Protein AF-A0A1Y1R0Q0-F1 (afdb_monomer)

Mean predicted aligned error: 10.2 Å

Sequence (191 aa):
MGSYIPNPNALVLSVQGGYDAPAAANVVLDVPSPDAAQTFVSGTVLLNGEPVDKEIVVVSFRQQQRQGQLPERTIITSGQSGTDGRFEIDLNGFAEPVLVLAMDDYGDTWQANTHYIVGDVVHPRTGRFAGFVYECLAEGISGSSEPEWWVDNGSTNTGLVGTAVFKARPFYQAIVHGPLLPPISNSTGDG

Solvent-accessible surface area (backbone atoms only — not comparable to full-atom values): 11240 Å² total; per-residue (Å²): 134,77,70,53,74,66,68,81,78,32,59,46,77,49,74,59,54,57,86,83,79,86,80,82,86,82,92,78,93,80,84,88,73,98,68,75,52,34,12,44,48,35,37,40,31,24,48,76,82,39,54,32,61,32,43,31,42,33,29,45,50,53,73,63,92,50,93,95,53,82,57,67,70,45,79,75,47,73,50,58,25,38,75,78,5,40,35,76,42,78,49,83,40,51,64,58,38,25,34,44,32,44,34,61,84,62,50,45,69,56,61,59,65,34,79,46,47,65,71,44,40,26,22,80,71,72,82,77,84,47,38,56,26,32,34,24,75,36,55,29,40,27,32,87,58,86,70,87,83,72,66,63,73,90,82,54,40,66,50,72,40,57,65,14,34,29,31,41,37,81,52,57,81,67,48,75,46,67,79,31,37,31,48,78,47,73,88,79,84,86,130

Structure (mmCIF, N/CA/C/O backbone):
data_AF-A0A1Y1R0Q0-F1
#
_entry.id   AF-A0A1Y1R0Q0-F1
#
loop_
_atom_site.group_PDB
_atom_site.id
_atom_site.type_symbol
_atom_site.label_atom_id
_atom_site.label_alt_id
_atom_site.label_comp_id
_atom_site.label_asym_id
_atom_site.label_entity_id
_atom_site.label_seq_id
_atom_site.pdbx_PDB_ins_code
_atom_site.Cartn_x
_atom_site.Cartn_y
_atom_site.Cartn_z
_atom_site.occupancy
_atom_site.B_iso_or_equiv
_atom_site.auth_seq_id
_atom_site.auth_comp_id
_atom_site.auth_asym_id
_atom_site.auth_atom_id
_atom_site.pdbx_PDB_model_num
ATOM 1 N N . MET A 1 1 ? 3.974 19.821 -14.945 1.00 48.38 1 MET A N 1
ATOM 2 C CA . MET A 1 1 ? 2.845 18.869 -14.993 1.00 48.38 1 MET A CA 1
ATOM 3 C C . MET A 1 1 ? 1.994 19.078 -13.745 1.00 48.38 1 MET A C 1
ATOM 5 O O . MET A 1 1 ? 2.563 19.420 -12.714 1.00 48.38 1 MET A O 1
ATOM 9 N N . GLY A 1 2 ? 0.664 19.004 -13.853 1.00 54.38 2 GLY A N 1
ATOM 10 C CA . GLY A 1 2 ? -0.240 19.143 -12.702 1.00 54.38 2 GLY A CA 1
ATOM 11 C C . GLY A 1 2 ? -0.171 17.922 -11.782 1.00 54.38 2 GLY A C 1
ATOM 12 O O . GLY A 1 2 ? 0.211 16.846 -12.231 1.00 54.38 2 GLY A O 1
ATOM 13 N N . SER A 1 3 ? -0.513 18.094 -10.505 1.00 59.91 3 SER A N 1
ATOM 14 C CA . SER A 1 3 ? -0.640 16.975 -9.565 1.00 59.91 3 SER A CA 1
ATOM 15 C C . SER A 1 3 ? -1.841 16.126 -9.974 1.00 59.91 3 SER A C 1
ATOM 17 O O . SER A 1 3 ? -2.946 16.665 -10.070 1.00 59.91 3 SER A O 1
ATOM 19 N N . TYR A 1 4 ? -1.653 14.827 -10.208 1.00 73.12 4 TYR A N 1
ATOM 20 C CA . TYR A 1 4 ? -2.786 13.916 -10.300 1.00 73.12 4 TYR A CA 1
ATOM 21 C C . TYR A 1 4 ? -3.372 13.759 -8.897 1.00 73.12 4 TYR A C 1
ATOM 23 O O . TYR A 1 4 ? -2.649 13.505 -7.934 1.00 73.12 4 TYR A O 1
ATOM 31 N N . ILE A 1 5 ? -4.676 13.993 -8.777 1.00 69.12 5 ILE A N 1
ATOM 32 C CA . ILE A 1 5 ? -5.427 13.793 -7.541 1.00 69.12 5 ILE A CA 1
ATOM 33 C C . ILE A 1 5 ? -6.422 12.675 -7.856 1.00 69.12 5 ILE A C 1
ATOM 35 O O . ILE A 1 5 ? -7.375 12.924 -8.601 1.00 69.12 5 ILE A O 1
ATOM 39 N N . PRO A 1 6 ? -6.197 11.447 -7.356 1.00 69.31 6 PRO A N 1
ATOM 40 C CA . PRO A 1 6 ? -7.173 10.376 -7.489 1.00 69.31 6 PRO A CA 1
ATOM 41 C C . PRO A 1 6 ? -8.523 10.815 -6.910 1.00 69.31 6 PRO A C 1
ATOM 43 O O . PRO A 1 6 ? -8.568 11.631 -5.988 1.00 69.31 6 PRO A O 1
ATOM 46 N N . ASN A 1 7 ? -9.628 10.270 -7.429 1.00 71.06 7 ASN A N 1
ATOM 47 C CA . ASN A 1 7 ? -10.957 10.553 -6.886 1.00 71.06 7 ASN A CA 1
ATOM 48 C C . ASN A 1 7 ? -10.973 10.250 -5.369 1.00 71.06 7 ASN A C 1
ATOM 50 O O . ASN A 1 7 ? -10.765 9.094 -4.997 1.00 71.06 7 ASN A O 1
ATOM 54 N N . PRO A 1 8 ? -11.237 11.240 -4.496 1.00 62.00 8 PRO A N 1
ATOM 55 C CA . PRO A 1 8 ? -11.178 11.045 -3.047 1.00 62.00 8 PRO A CA 1
ATOM 56 C C . PRO A 1 8 ? -12.254 10.082 -2.528 1.00 62.00 8 PRO A C 1
ATOM 58 O O . PRO A 1 8 ? -12.093 9.518 -1.455 1.00 62.00 8 PRO A O 1
ATOM 61 N N . ASN A 1 9 ? -13.322 9.850 -3.298 1.00 68.94 9 ASN A N 1
ATOM 62 C CA . ASN A 1 9 ? -14.385 8.901 -2.954 1.00 68.94 9 ASN A CA 1
ATOM 63 C C . ASN A 1 9 ? -14.139 7.489 -3.516 1.00 68.94 9 ASN A C 1
ATOM 65 O O . ASN A 1 9 ? -15.017 6.637 -3.421 1.00 68.94 9 ASN A O 1
ATOM 69 N N . ALA A 1 10 ? -13.000 7.255 -4.178 1.00 65.62 10 ALA A N 1
ATOM 70 C CA . ALA A 1 10 ? -12.691 5.956 -4.767 1.00 65.62 10 ALA A CA 1
ATOM 71 C C . ALA A 1 10 ? -12.391 4.908 -3.696 1.00 65.62 10 ALA A C 1
ATOM 73 O O . ALA A 1 10 ? -12.832 3.772 -3.823 1.00 65.62 10 ALA A O 1
ATOM 74 N N . LEU A 1 11 ? -11.640 5.276 -2.659 1.00 63.78 11 LEU A N 1
ATOM 75 C CA . LEU A 1 11 ? -11.332 4.377 -1.558 1.00 63.78 11 LEU A CA 1
ATOM 76 C C . LEU A 1 11 ? -12.485 4.437 -0.542 1.00 63.78 11 LEU A C 1
ATOM 78 O O . LEU A 1 11 ? -12.994 5.511 -0.227 1.00 63.78 11 LEU A O 1
ATOM 82 N N . VAL A 1 12 ? -12.922 3.286 -0.045 1.00 66.44 12 VAL A N 1
ATOM 83 C CA . VAL A 1 12 ? -13.939 3.171 1.004 1.00 66.44 12 VAL A CA 1
ATOM 84 C C . VAL A 1 12 ? -13.443 2.163 2.028 1.00 66.44 12 VAL A C 1
ATOM 86 O O . VAL A 1 12 ? -13.091 1.037 1.682 1.00 66.44 12 VAL A O 1
ATOM 89 N N . LEU A 1 13 ? -13.439 2.574 3.293 1.00 73.62 13 LEU A N 1
ATOM 90 C CA . LEU A 1 13 ? -13.129 1.729 4.438 1.00 73.62 13 LEU A CA 1
ATOM 91 C C . LEU A 1 13 ? -14.412 1.528 5.247 1.00 73.62 13 LEU A C 1
ATOM 93 O O . LEU A 1 13 ? -14.979 2.493 5.760 1.00 73.62 13 LEU A O 1
ATOM 97 N N . SER A 1 14 ? -14.861 0.282 5.364 1.00 68.12 14 SER A N 1
ATOM 98 C CA . SER A 1 14 ? -15.962 -0.098 6.252 1.00 68.12 14 SER A CA 1
ATOM 99 C C . SER A 1 14 ? -15.404 -0.952 7.379 1.00 68.12 14 SER A C 1
ATOM 101 O O . SER A 1 14 ? -14.723 -1.938 7.110 1.00 68.12 14 SER A O 1
ATOM 103 N N . VAL A 1 15 ? -15.664 -0.565 8.628 1.00 60.97 15 VAL A N 1
ATOM 104 C CA . VAL A 1 15 ? -15.127 -1.246 9.813 1.00 60.97 15 VAL A CA 1
ATOM 105 C C . VAL A 1 15 ? -16.268 -1.606 10.750 1.00 60.97 15 VAL A C 1
ATOM 107 O O . VAL A 1 15 ? -17.163 -0.792 10.984 1.00 60.97 15 VAL A O 1
ATOM 110 N N . GLN A 1 16 ? -16.224 -2.812 11.307 1.00 68.19 16 GLN A N 1
ATOM 111 C CA . GLN A 1 16 ? -17.150 -3.253 12.341 1.00 68.19 16 GLN A CA 1
ATOM 112 C C . GLN A 1 16 ? -16.491 -3.127 13.724 1.00 68.19 16 GLN A C 1
ATOM 114 O O . GLN A 1 16 ? -15.389 -3.616 13.955 1.00 68.19 16 GLN A O 1
ATOM 119 N N . GLY A 1 17 ? -17.177 -2.435 14.640 1.00 50.00 17 GLY A N 1
ATOM 120 C CA . GLY A 1 17 ? -16.811 -2.262 16.050 1.00 50.00 17 GLY A CA 1
ATOM 121 C C . GLY A 1 17 ? -18.012 -1.697 16.815 1.00 50.00 17 GLY A C 1
ATOM 122 O O . GLY A 1 17 ? -18.580 -0.686 16.401 1.00 50.00 17 GLY A O 1
ATOM 123 N N . GLY A 1 18 ? -18.473 -2.393 17.856 1.00 41.66 18 GLY A N 1
ATOM 124 C CA . GLY A 1 18 ? -19.722 -2.089 18.565 1.00 41.66 18 GLY A CA 1
ATOM 125 C C . GLY A 1 18 ? -19.523 -1.313 19.871 1.00 41.66 18 GLY A C 1
ATOM 126 O O . GLY A 1 18 ? -18.510 -1.459 20.546 1.00 41.66 18 GLY A O 1
ATOM 127 N N . TYR A 1 19 ? -20.527 -0.514 20.246 1.00 33.38 19 TYR A N 1
ATOM 128 C CA . TYR A 1 19 ? -20.684 0.087 21.574 1.00 33.38 19 TYR A CA 1
ATOM 129 C C . TYR A 1 19 ? -21.925 -0.528 22.234 1.00 33.38 19 TYR A C 1
ATOM 131 O O . TYR A 1 19 ? -23.036 -0.064 21.984 1.00 33.38 19 TYR A O 1
ATOM 139 N N . ASP A 1 20 ? -21.748 -1.555 23.065 1.00 33.12 20 ASP A N 1
ATOM 140 C CA . ASP A 1 20 ? -22.804 -2.021 23.970 1.00 33.12 20 ASP A CA 1
ATOM 141 C C . ASP A 1 20 ? -22.614 -1.339 25.333 1.00 33.12 20 ASP A C 1
ATOM 143 O O . ASP A 1 20 ? -21.733 -1.688 26.120 1.00 33.12 20 ASP A O 1
ATOM 147 N N . ALA A 1 21 ? -23.425 -0.316 25.614 1.00 26.02 21 ALA A N 1
ATOM 148 C CA . ALA A 1 21 ? -23.569 0.223 26.967 1.00 26.02 21 ALA A CA 1
ATOM 149 C C . ALA A 1 21 ? -24.311 -0.792 27.866 1.00 26.02 21 ALA A C 1
ATOM 151 O O . ALA A 1 21 ? -25.159 -1.541 27.380 1.00 26.02 21 ALA A O 1
ATOM 152 N N . PRO A 1 22 ? -24.016 -0.843 29.177 1.00 38.75 22 PRO A N 1
ATOM 153 C CA . PRO A 1 22 ? -24.142 -2.064 29.958 1.00 38.75 22 PRO A CA 1
ATOM 154 C C . PRO A 1 22 ? -25.573 -2.317 30.439 1.00 38.75 22 PRO A C 1
ATOM 156 O O . PRO A 1 22 ? -26.218 -1.431 31.001 1.00 38.75 22 PRO A O 1
ATOM 159 N N . ALA A 1 23 ? -26.017 -3.570 30.347 1.00 26.09 23 ALA A N 1
ATOM 160 C CA . ALA A 1 23 ? -27.009 -4.117 31.264 1.00 26.09 23 ALA A CA 1
ATOM 161 C C . ALA A 1 23 ? -26.305 -5.081 32.228 1.00 26.09 23 ALA A C 1
ATOM 163 O O . ALA A 1 23 ? -25.553 -5.966 31.828 1.00 26.09 23 ALA A O 1
ATOM 164 N N . ALA A 1 24 ? -26.508 -4.824 33.516 1.00 29.05 24 ALA A N 1
ATOM 165 C CA . ALA A 1 24 ? -25.832 -5.458 34.630 1.00 29.05 24 ALA A CA 1
ATOM 166 C C . ALA A 1 24 ? -26.158 -6.954 34.807 1.00 29.05 24 ALA A C 1
ATOM 168 O O . ALA A 1 24 ? -27.276 -7.392 34.556 1.00 29.05 24 ALA A O 1
ATOM 169 N N . ALA A 1 25 ? -25.177 -7.639 35.404 1.00 31.52 25 ALA A N 1
ATOM 170 C CA . ALA A 1 25 ? -25.257 -8.854 36.216 1.00 31.52 25 ALA A CA 1
ATOM 171 C C . ALA A 1 25 ? -25.723 -10.158 35.540 1.00 31.52 25 ALA A C 1
ATOM 173 O O . ALA A 1 25 ? -26.909 -10.402 35.361 1.00 31.52 25 ALA A O 1
ATOM 174 N N . ASN A 1 26 ? -24.769 -11.078 35.360 1.00 28.80 26 ASN A N 1
ATOM 175 C CA . ASN A 1 26 ? -24.729 -12.319 36.139 1.00 28.80 26 ASN A CA 1
ATOM 176 C C . ASN A 1 26 ? -23.268 -12.764 36.304 1.00 28.80 26 ASN A C 1
ATOM 178 O O . ASN A 1 26 ? -22.526 -12.880 35.335 1.00 28.80 26 ASN A O 1
ATOM 182 N N . VAL A 1 27 ? -22.853 -12.953 37.558 1.00 27.16 27 VAL A N 1
ATOM 183 C CA . VAL A 1 27 ? -21.532 -13.464 37.940 1.00 27.16 27 VAL A CA 1
ATOM 184 C C . VAL A 1 27 ? -21.496 -14.964 37.660 1.00 27.16 27 VAL A C 1
ATOM 186 O O . VAL A 1 27 ? -22.287 -15.710 38.232 1.00 27.16 27 VAL A O 1
ATOM 189 N N . VAL A 1 28 ? -20.549 -15.401 36.832 1.00 29.31 28 VAL A N 1
ATOM 190 C CA . VAL A 1 28 ? -20.080 -16.790 36.775 1.00 29.31 28 VAL A CA 1
ATOM 191 C C . VAL A 1 28 ? -18.595 -16.757 37.130 1.00 29.31 28 VAL A C 1
ATOM 193 O O . VAL A 1 28 ? -17.822 -16.035 36.507 1.00 29.31 28 VAL A O 1
ATOM 196 N N . LEU A 1 29 ? -18.227 -17.460 38.202 1.00 28.45 29 LEU A N 1
ATOM 197 C CA . LEU A 1 29 ? -16.844 -17.637 38.638 1.00 28.45 29 LEU A CA 1
ATOM 198 C C . LEU A 1 29 ? -16.259 -18.840 37.893 1.00 28.45 29 LEU A C 1
ATOM 200 O O . LEU A 1 29 ? -16.727 -19.954 38.117 1.00 28.45 29 LEU A O 1
ATOM 204 N N . ASP A 1 30 ? -15.234 -18.619 37.072 1.00 30.78 30 ASP A N 1
ATOM 205 C CA . ASP A 1 30 ? -14.340 -19.675 36.589 1.00 30.78 30 ASP A CA 1
ATOM 206 C C . ASP A 1 30 ? -12.881 -19.180 36.639 1.00 30.78 30 ASP A C 1
ATOM 208 O O . ASP A 1 30 ? -12.609 -17.996 36.429 1.00 30.78 30 ASP A O 1
ATOM 212 N N . VAL A 1 31 ? -11.958 -20.052 37.046 1.00 36.53 31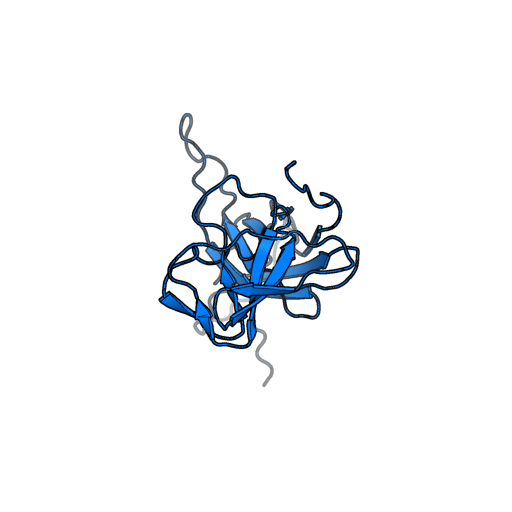 VAL A N 1
ATOM 213 C CA . VAL A 1 31 ? -10.584 -19.727 37.498 1.00 36.53 31 VAL A CA 1
ATOM 214 C C . VAL A 1 31 ? -9.570 -20.113 36.398 1.00 36.53 31 VAL A C 1
ATOM 216 O O . VAL A 1 31 ? -9.788 -21.095 35.698 1.00 36.53 31 VAL A O 1
ATOM 219 N N . PRO A 1 32 ? -8.475 -19.349 36.194 1.00 39.47 32 PRO A N 1
ATOM 220 C CA . PRO A 1 32 ? -8.027 -18.930 34.866 1.00 39.47 32 PRO A CA 1
ATOM 221 C C . PRO A 1 32 ? -7.005 -19.856 34.190 1.00 39.47 32 PRO A C 1
ATOM 223 O O . PRO A 1 32 ? -6.149 -20.461 34.835 1.00 39.47 32 PRO A O 1
ATOM 226 N N . SER A 1 33 ? -7.025 -19.828 32.858 1.00 35.94 33 SER A N 1
ATOM 227 C CA . SER A 1 33 ? -5.910 -20.167 31.961 1.00 35.94 33 SER A CA 1
ATOM 228 C C . SER A 1 33 ? -5.501 -18.881 31.209 1.00 35.94 33 SER A C 1
ATOM 230 O O . SER A 1 33 ? -6.321 -17.963 31.139 1.00 35.94 33 SER A O 1
ATOM 232 N N . PRO A 1 34 ? -4.249 -18.719 30.739 1.00 39.28 34 PRO A N 1
ATOM 233 C CA . PRO A 1 34 ? -3.663 -17.420 30.420 1.00 39.28 34 PRO A CA 1
ATOM 234 C C . PRO A 1 34 ? -4.099 -16.913 29.039 1.00 39.28 34 PRO A C 1
ATOM 236 O O . PRO A 1 34 ? -3.255 -16.697 28.182 1.00 39.28 34 PRO A O 1
ATOM 239 N N . ASP A 1 35 ? -5.392 -16.707 28.812 1.00 48.03 35 ASP A N 1
ATOM 240 C CA . ASP A 1 35 ? -5.860 -16.002 27.621 1.00 48.03 35 ASP A CA 1
ATOM 241 C C . ASP A 1 35 ? -6.222 -14.578 28.027 1.00 48.03 35 ASP A C 1
ATOM 243 O O . ASP A 1 35 ? -7.236 -14.314 28.677 1.00 48.03 35 ASP A O 1
ATOM 247 N N . ALA A 1 36 ? -5.337 -13.639 27.686 1.00 51.47 36 ALA A N 1
ATOM 248 C CA . ALA A 1 36 ? -5.700 -12.234 27.680 1.00 51.47 36 ALA A CA 1
ATOM 249 C C . ALA A 1 36 ? -6.937 -12.095 26.789 1.00 51.47 36 ALA A C 1
ATOM 251 O O . ALA A 1 36 ? -6.929 -12.575 25.657 1.00 51.47 36 ALA A O 1
ATOM 252 N N . ALA A 1 37 ? -8.002 -11.487 27.308 1.00 61.34 37 ALA A N 1
ATOM 253 C CA . ALA A 1 37 ? -9.192 -11.230 26.518 1.00 61.34 37 ALA A CA 1
ATOM 254 C C . ALA A 1 37 ? -8.765 -10.488 25.238 1.00 61.34 37 ALA A C 1
ATOM 256 O O . ALA A 1 37 ? -8.175 -9.410 25.330 1.00 61.34 37 ALA A O 1
ATOM 257 N N . GLN A 1 38 ? -8.966 -11.103 24.071 1.00 67.62 38 GLN A N 1
ATOM 258 C CA . GLN A 1 38 ? -8.519 -10.533 22.801 1.00 67.62 38 GLN A CA 1
ATOM 259 C C . GLN A 1 38 ? -9.533 -9.495 22.333 1.00 67.62 38 GLN A C 1
ATOM 261 O O . GLN A 1 38 ? -10.721 -9.551 22.663 1.00 67.62 38 GLN A O 1
ATOM 266 N N . THR A 1 39 ? -9.053 -8.516 21.584 1.00 80.44 39 THR A N 1
ATOM 267 C CA . THR A 1 39 ? -9.885 -7.474 20.990 1.00 80.44 39 THR A CA 1
ATOM 268 C C . THR A 1 39 ? -9.491 -7.336 19.538 1.00 80.44 39 THR A C 1
ATOM 270 O O . THR A 1 39 ? -8.313 -7.402 19.205 1.00 80.44 39 THR A O 1
ATOM 273 N N . PHE A 1 40 ? -10.475 -7.129 18.671 1.00 84.19 40 PHE A N 1
ATOM 274 C CA . PHE A 1 40 ? -10.253 -7.114 17.232 1.00 84.19 40 PHE A CA 1
ATOM 275 C C . PHE A 1 40 ? -10.855 -5.875 16.588 1.00 84.19 40 PHE A C 1
ATOM 277 O O . PHE A 1 40 ? -11.859 -5.326 17.050 1.00 84.19 40 PHE A O 1
ATOM 284 N N . VAL A 1 41 ? -10.263 -5.483 15.465 1.00 85.19 41 VAL A N 1
ATOM 285 C CA . VAL A 1 41 ? -10.939 -4.680 14.445 1.00 85.19 41 VAL A CA 1
ATOM 286 C C . VAL A 1 41 ? -10.941 -5.448 13.139 1.00 85.19 41 VAL A C 1
ATOM 288 O O . VAL A 1 41 ? -9.917 -5.991 12.723 1.00 85.19 41 VAL A O 1
ATOM 291 N N . SER A 1 42 ? -12.092 -5.474 12.482 1.00 87.88 42 SER A N 1
ATOM 292 C CA . SER A 1 42 ? -12.250 -6.116 11.187 1.00 87.88 42 SER A CA 1
ATOM 293 C C . SER A 1 42 ? -13.064 -5.244 10.247 1.00 87.88 42 SER A C 1
ATOM 295 O O . SER A 1 42 ? -13.840 -4.372 10.659 1.00 87.88 42 SER A O 1
ATOM 297 N N . GLY A 1 43 ? -12.852 -5.443 8.955 1.00 87.75 43 GLY A N 1
ATOM 298 C CA . GLY A 1 43 ? -13.479 -4.608 7.952 1.00 87.75 43 GLY 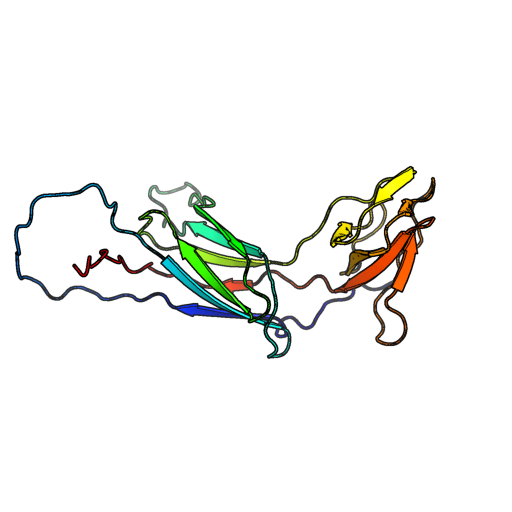A CA 1
ATOM 299 C C . GLY A 1 43 ? -13.124 -4.995 6.533 1.00 87.75 43 GLY A C 1
ATOM 300 O O . GLY A 1 43 ? -12.491 -6.019 6.274 1.00 87.75 43 GLY A O 1
ATOM 301 N N . THR A 1 44 ? -13.558 -4.143 5.612 1.00 88.25 44 THR A N 1
ATOM 302 C CA . THR A 1 44 ? -13.283 -4.265 4.183 1.00 88.25 44 THR A CA 1
ATOM 303 C C . THR A 1 44 ? -12.767 -2.955 3.614 1.00 88.25 44 THR A C 1
ATOM 305 O O . THR A 1 44 ? -13.301 -1.886 3.933 1.00 88.25 44 THR A O 1
ATOM 308 N N . VAL A 1 45 ? -11.795 -3.056 2.715 1.00 88.50 45 VAL A N 1
ATOM 309 C CA . VAL A 1 45 ? -11.258 -1.955 1.924 1.00 88.50 45 VAL A CA 1
ATOM 310 C C . VAL A 1 45 ? -11.641 -2.153 0.466 1.00 88.50 45 VAL A C 1
ATOM 312 O O . VAL A 1 45 ? -11.347 -3.189 -0.131 1.00 88.50 45 VAL A O 1
ATOM 315 N N . LEU A 1 46 ? -12.308 -1.151 -0.102 1.00 86.50 46 LEU A N 1
ATOM 316 C CA . LEU A 1 46 ? -12.729 -1.145 -1.498 1.00 86.50 46 LEU A CA 1
ATOM 317 C C . LEU A 1 46 ? -12.111 0.047 -2.225 1.00 86.50 46 LEU A C 1
ATOM 319 O O . LEU A 1 46 ? -12.118 1.157 -1.698 1.00 86.50 46 LEU A O 1
ATOM 323 N N . LEU A 1 47 ? -11.648 -0.159 -3.453 1.00 83.50 47 LEU A N 1
ATOM 324 C CA . LEU A 1 47 ? -11.243 0.876 -4.391 1.00 83.50 47 LEU A CA 1
ATOM 325 C C . LEU A 1 47 ? -12.159 0.839 -5.618 1.00 83.50 47 LEU A C 1
ATOM 327 O O . LEU A 1 47 ? -12.208 -0.143 -6.348 1.00 83.50 47 LEU A O 1
ATOM 331 N N . ASN A 1 48 ? -12.887 1.927 -5.861 1.00 82.19 48 ASN A N 1
ATOM 332 C CA . ASN A 1 48 ? -13.930 2.027 -6.885 1.00 82.19 48 ASN A CA 1
ATOM 333 C C . ASN A 1 48 ? -14.996 0.920 -6.776 1.00 82.19 48 ASN A C 1
ATOM 335 O O . ASN A 1 48 ? -15.553 0.494 -7.783 1.00 82.19 48 ASN A O 1
ATOM 339 N N . GLY A 1 49 ? -15.284 0.467 -5.552 1.00 81.81 49 GLY A N 1
ATOM 340 C CA . GLY A 1 49 ? -16.226 -0.623 -5.281 1.00 81.81 49 GLY A CA 1
ATOM 341 C C . GLY A 1 49 ? -15.630 -2.030 -5.387 1.00 81.81 49 GLY A C 1
ATOM 342 O O . GLY A 1 49 ? -16.294 -2.975 -4.972 1.00 81.81 49 GLY A O 1
ATOM 343 N N . GLU A 1 50 ? -14.391 -2.169 -5.862 1.00 86.38 50 GLU A N 1
ATOM 344 C CA . GLU A 1 50 ? -13.687 -3.451 -5.955 1.00 86.38 50 GLU A CA 1
ATOM 345 C C . GLU A 1 50 ? -12.791 -3.679 -4.732 1.00 86.38 50 GLU A C 1
ATOM 347 O O . GLU A 1 50 ? -12.189 -2.721 -4.245 1.00 86.38 50 GLU A O 1
ATOM 352 N N . PRO A 1 51 ? -12.659 -4.911 -4.217 1.00 88.50 51 PRO A N 1
ATOM 353 C CA . PRO A 1 51 ? -11.770 -5.181 -3.093 1.00 88.50 51 PRO A CA 1
ATOM 354 C C . PRO A 1 51 ? -10.300 -4.909 -3.420 1.00 88.50 51 PRO A C 1
ATOM 356 O O . PRO A 1 51 ? -9.852 -5.145 -4.542 1.00 88.50 51 PRO A O 1
ATOM 359 N N . VAL A 1 52 ? -9.550 -4.400 -2.440 1.00 88.19 52 VAL A N 1
ATOM 360 C CA . VAL A 1 52 ? -8.135 -4.051 -2.625 1.00 88.19 52 VAL A CA 1
ATOM 361 C C . VAL A 1 52 ? -7.304 -4.326 -1.370 1.00 88.19 52 VAL A C 1
ATOM 363 O O . VAL A 1 52 ? -7.768 -4.136 -0.241 1.00 88.19 52 VAL A O 1
ATOM 366 N N . ASP A 1 53 ? -6.057 -4.739 -1.576 1.00 89.31 53 ASP A N 1
ATOM 367 C CA . ASP A 1 53 ? -5.033 -4.813 -0.540 1.00 89.31 53 ASP A CA 1
ATOM 368 C C . ASP A 1 53 ? -4.531 -3.406 -0.172 1.00 89.31 53 ASP A C 1
ATOM 370 O O . ASP A 1 53 ? -4.251 -2.566 -1.033 1.00 89.31 53 ASP A O 1
ATOM 374 N N . LYS A 1 54 ? -4.471 -3.124 1.128 1.00 89.75 54 LYS A N 1
ATOM 375 C CA . LYS A 1 54 ? -3.929 -1.896 1.715 1.00 89.75 54 LYS A CA 1
ATOM 376 C C . LYS A 1 54 ? -3.296 -2.210 3.054 1.00 89.75 54 LYS A C 1
ATOM 378 O O . LYS A 1 54 ? -3.774 -3.075 3.793 1.00 89.75 54 LYS A O 1
ATOM 383 N N . GLU A 1 55 ? -2.313 -1.394 3.413 1.00 93.06 55 GLU A N 1
ATOM 384 C CA . GLU A 1 55 ? -1.844 -1.346 4.784 1.00 93.06 55 GLU A CA 1
ATOM 385 C C . GLU A 1 55 ? -2.953 -0.798 5.678 1.00 93.06 55 GLU A C 1
ATOM 387 O O . GLU A 1 55 ? -3.594 0.213 5.371 1.00 93.06 55 GLU A O 1
ATOM 392 N N . ILE A 1 56 ? -3.156 -1.475 6.803 1.00 94.06 56 ILE A N 1
ATOM 393 C CA . ILE A 1 56 ? -4.071 -1.062 7.849 1.00 94.06 56 ILE A CA 1
ATOM 394 C C . ILE A 1 56 ? -3.263 -0.673 9.079 1.00 94.06 56 ILE A C 1
ATOM 396 O O . ILE A 1 56 ? -2.515 -1.483 9.618 1.00 94.06 56 ILE A O 1
ATOM 400 N N . VAL A 1 57 ? -3.451 0.550 9.565 1.00 94.44 57 VAL A N 1
ATOM 401 C CA . VAL A 1 57 ? -2.807 1.043 10.788 1.00 94.44 57 VAL A CA 1
ATOM 402 C C . VAL A 1 57 ? -3.874 1.359 11.821 1.00 94.44 57 VAL A C 1
ATOM 404 O O . VAL A 1 57 ? -4.819 2.101 11.548 1.00 94.44 57 VAL A O 1
ATOM 407 N N . VAL A 1 58 ? -3.719 0.817 13.028 1.00 91.44 58 VAL A N 1
ATOM 408 C CA . VAL A 1 58 ? -4.640 1.057 14.141 1.00 91.44 58 VAL A CA 1
ATOM 409 C C . VAL A 1 58 ? -3.981 1.997 15.140 1.00 91.44 58 VAL A C 1
ATOM 411 O O . VAL A 1 58 ? -2.898 1.721 15.654 1.00 91.44 58 VAL A O 1
ATOM 414 N N . VAL A 1 59 ? -4.633 3.120 15.430 1.00 91.94 59 VAL A N 1
ATOM 415 C CA . VAL A 1 59 ? -4.104 4.185 16.292 1.00 91.94 59 VAL A CA 1
ATOM 416 C C . VAL A 1 59 ? -5.041 4.418 17.467 1.00 91.94 59 VAL A C 1
ATOM 418 O O . VAL A 1 59 ? -6.256 4.470 17.297 1.00 91.94 59 VAL A O 1
ATOM 421 N N . SER A 1 60 ? -4.500 4.620 18.666 1.00 89.88 60 SER A N 1
ATOM 422 C CA . SER A 1 60 ? -5.309 4.959 19.837 1.00 89.88 60 SER A CA 1
ATOM 423 C C . SER A 1 60 ? -6.047 6.292 19.660 1.00 89.88 60 SER A C 1
ATOM 425 O O . SER A 1 60 ? -5.488 7.293 19.210 1.00 89.88 60 SER A O 1
ATOM 427 N N . PHE A 1 61 ? -7.308 6.342 20.085 1.00 83.56 61 PHE A N 1
ATOM 428 C CA . PHE A 1 61 ? -8.120 7.555 20.156 1.00 83.56 61 PHE A CA 1
ATOM 429 C C . PHE A 1 61 ? -8.391 7.967 21.611 1.00 83.56 61 PHE A C 1
ATOM 431 O O . PHE A 1 61 ? -9.518 8.253 22.015 1.00 83.56 61 PHE A O 1
ATOM 438 N N . ARG A 1 62 ? -7.332 8.043 22.426 1.00 74.31 62 ARG A N 1
ATOM 439 C CA . ARG A 1 62 ? -7.422 8.540 23.807 1.00 74.31 62 ARG A CA 1
ATOM 440 C C . ARG A 1 62 ? -7.886 9.994 23.869 1.00 74.31 62 ARG A C 1
ATOM 442 O O . ARG A 1 62 ? -7.275 10.884 23.275 1.00 74.31 62 ARG A O 1
ATOM 449 N N . GLN A 1 63 ? -8.964 10.269 24.593 1.00 66.12 63 GLN A N 1
ATOM 450 C CA . GLN A 1 63 ? -9.321 11.653 24.904 1.00 66.12 63 GLN A CA 1
ATOM 451 C C . GLN A 1 63 ? -8.320 12.226 25.920 1.00 66.12 63 GLN A C 1
ATOM 453 O O . GLN A 1 63 ? -7.734 11.486 26.710 1.00 66.12 63 GLN A O 1
ATOM 458 N N . GLN A 1 64 ? -8.072 13.537 25.850 1.00 64.56 64 GLN A N 1
ATOM 459 C CA . GLN A 1 64 ? -7.133 14.241 26.731 1.00 64.56 64 GLN A CA 1
ATOM 460 C C . GLN A 1 64 ? -7.337 13.861 28.202 1.00 64.56 64 GLN A C 1
ATOM 462 O O . GLN A 1 64 ? -8.438 13.989 28.728 1.00 64.56 64 GLN A O 1
ATOM 467 N N . GLN A 1 65 ? -6.254 13.481 28.883 1.00 62.16 65 GLN A N 1
ATOM 468 C CA . GLN A 1 65 ? -6.281 13.210 30.325 1.00 62.16 65 GLN A CA 1
ATOM 469 C C . GLN A 1 65 ? -5.877 14.433 31.178 1.00 62.16 65 GLN A C 1
ATOM 471 O O . GLN A 1 65 ? -6.068 14.425 32.393 1.00 62.16 65 GLN A O 1
ATOM 476 N N . ARG A 1 66 ? -5.350 15.513 30.571 1.00 66.31 66 ARG A N 1
ATOM 477 C CA . ARG A 1 66 ? -4.964 16.763 31.258 1.00 66.31 66 ARG A CA 1
ATOM 478 C C . ARG A 1 66 ? -5.223 18.013 30.417 1.00 66.31 66 ARG A C 1
ATOM 480 O O . ARG A 1 66 ? -4.934 18.046 29.224 1.00 66.31 66 ARG A O 1
ATOM 487 N N . GLN A 1 67 ? -5.692 19.070 31.080 1.00 75.06 67 GLN A N 1
ATOM 488 C CA . GLN A 1 67 ? -5.917 20.389 30.486 1.00 75.06 67 GLN A CA 1
ATOM 489 C C . GLN A 1 67 ? -4.600 20.982 29.950 1.00 75.06 67 GLN A C 1
ATOM 491 O O . GLN A 1 67 ? -3.622 21.091 30.686 1.00 75.06 67 GLN A O 1
ATOM 496 N N . GLY A 1 68 ? -4.586 21.374 28.672 1.00 75.62 68 GLY A N 1
ATOM 497 C CA . GLY A 1 68 ? -3.448 22.043 28.024 1.00 75.62 68 GLY A CA 1
ATOM 498 C C . GLY A 1 68 ? -2.433 21.130 27.323 1.00 75.62 68 GLY A C 1
ATOM 499 O O . GLY A 1 68 ? -1.498 21.645 26.719 1.00 75.62 68 GLY A O 1
ATOM 500 N N . GLN A 1 69 ? -2.609 19.805 27.350 1.00 76.75 69 GLN A N 1
ATOM 501 C CA . GLN A 1 69 ? -1.727 18.856 26.657 1.00 76.75 69 GLN A CA 1
ATOM 502 C C . GLN A 1 69 ? -2.425 18.273 25.425 1.00 76.75 69 GLN A C 1
ATOM 504 O O . GLN A 1 69 ? -3.592 17.907 25.505 1.00 76.75 69 GLN A O 1
ATOM 509 N N . LEU A 1 70 ? -1.747 18.171 24.278 1.00 72.81 70 LEU A N 1
ATOM 510 C CA . LEU A 1 70 ? -2.319 17.493 23.107 1.00 72.81 70 LEU A CA 1
ATOM 511 C C . LEU A 1 70 ? -2.622 16.017 23.436 1.00 72.81 70 LEU A C 1
ATOM 513 O O . LEU A 1 70 ? -1.877 15.412 24.210 1.00 72.81 70 LEU A O 1
ATOM 517 N N . PRO A 1 71 ? -3.703 15.429 22.890 1.00 74.88 71 PRO A N 1
ATOM 518 C CA . PRO A 1 71 ? -3.963 14.007 23.067 1.00 74.88 71 PRO A CA 1
ATOM 519 C C . PRO A 1 71 ? -2.821 13.188 22.455 1.00 74.88 71 PRO A C 1
ATOM 521 O O . PRO A 1 71 ? -2.441 13.410 21.305 1.00 74.88 71 PRO A O 1
ATOM 524 N N . GLU A 1 72 ? -2.290 12.237 23.219 1.00 79.56 72 GLU A N 1
ATOM 525 C CA . GLU A 1 72 ? -1.325 11.266 22.709 1.00 79.56 72 GLU A CA 1
ATOM 526 C C . GLU A 1 72 ? -2.041 10.266 21.790 1.00 79.56 72 GLU A C 1
ATOM 528 O O . GLU A 1 72 ? -3.136 9.779 22.093 1.00 79.56 72 GLU A O 1
ATOM 533 N N . ARG A 1 73 ? -1.430 10.004 20.635 1.00 83.50 73 ARG A N 1
ATOM 534 C CA . ARG A 1 73 ? -1.873 9.029 19.640 1.00 83.50 73 ARG A CA 1
ATOM 535 C C . ARG A 1 73 ? -0.733 8.041 19.461 1.00 83.50 73 ARG A C 1
ATOM 537 O O . ARG A 1 73 ? 0.372 8.450 19.117 1.00 83.50 73 ARG A O 1
ATOM 544 N N . THR A 1 74 ? -1.000 6.767 19.694 1.00 88.06 74 THR A N 1
ATOM 545 C CA . THR A 1 74 ? 0.003 5.701 19.600 1.00 88.06 74 THR A CA 1
ATOM 546 C C . THR A 1 74 ? -0.474 4.688 18.579 1.00 88.06 74 THR A C 1
ATOM 548 O O . THR A 1 74 ? -1.654 4.335 18.583 1.00 88.06 74 THR A O 1
ATOM 551 N N . ILE A 1 75 ? 0.425 4.225 17.711 1.00 92.50 75 ILE A N 1
ATOM 552 C CA . ILE A 1 75 ? 0.149 3.069 16.856 1.00 92.50 75 ILE A CA 1
ATOM 553 C C . ILE A 1 75 ? 0.037 1.854 17.775 1.00 92.50 75 ILE A C 1
ATOM 555 O O . ILE A 1 75 ? 0.970 1.548 18.513 1.00 92.50 75 ILE A O 1
ATOM 559 N N . ILE A 1 76 ? -1.125 1.211 17.763 1.00 90.75 76 ILE A N 1
ATOM 560 C CA . ILE A 1 76 ? -1.390 -0.003 18.535 1.00 90.75 76 ILE A CA 1
ATOM 561 C C . ILE A 1 76 ? -0.798 -1.200 17.806 1.00 90.75 76 ILE A C 1
ATOM 563 O O . ILE A 1 76 ? -0.087 -2.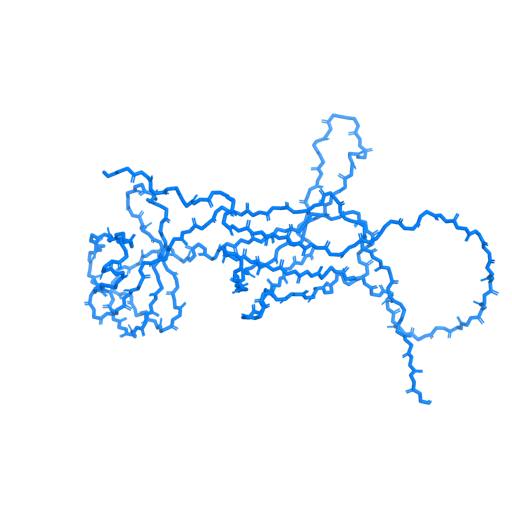004 18.398 1.00 90.75 76 ILE A O 1
ATOM 567 N N . THR A 1 77 ? -1.096 -1.297 16.514 1.00 91.94 77 THR A N 1
ATOM 568 C CA . THR A 1 77 ? -0.669 -2.385 15.641 1.00 91.94 77 THR A CA 1
ATOM 569 C C . THR A 1 77 ? -0.895 -1.986 14.180 1.00 91.94 77 THR A C 1
ATOM 571 O O . THR A 1 77 ? -1.558 -0.978 13.895 1.00 91.94 77 THR A O 1
ATOM 574 N N . SER A 1 78 ? -0.359 -2.777 13.260 1.00 93.00 78 SER A N 1
ATOM 575 C CA . SER A 1 78 ? -0.639 -2.692 11.831 1.00 93.00 78 SER A CA 1
ATOM 576 C C . SER A 1 78 ? -0.889 -4.079 11.242 1.00 93.00 78 SER A C 1
ATOM 578 O O . SER A 1 78 ? -0.538 -5.105 11.825 1.00 93.00 78 SER A O 1
ATOM 580 N N . GLY A 1 79 ? -1.535 -4.101 10.085 1.00 91.69 79 GLY A N 1
ATOM 581 C CA . GLY A 1 79 ? -1.848 -5.302 9.327 1.00 91.69 79 GLY A CA 1
ATOM 582 C C . GLY A 1 79 ? -2.052 -4.973 7.855 1.00 91.69 79 GLY A C 1
ATOM 583 O O . GLY A 1 79 ? -1.775 -3.862 7.408 1.00 91.69 79 GLY A O 1
ATOM 584 N N . GLN A 1 80 ? -2.541 -5.943 7.097 1.00 92.06 80 GLN A N 1
ATOM 585 C CA . GLN A 1 80 ? -2.846 -5.789 5.677 1.00 92.06 80 GLN A CA 1
ATOM 586 C C . GLN A 1 80 ? -4.262 -6.293 5.419 1.00 92.06 80 GLN A C 1
ATOM 588 O O . GLN A 1 80 ? -4.673 -7.296 6.010 1.00 92.06 80 GLN A O 1
ATOM 593 N N . SER A 1 81 ? -5.006 -5.619 4.542 1.00 90.75 81 SER A N 1
ATOM 594 C CA . SER A 1 81 ? -6.176 -6.243 3.928 1.00 90.75 81 SER A CA 1
ATOM 595 C C . SER A 1 81 ? -5.745 -7.229 2.847 1.00 90.75 81 SER A C 1
ATOM 597 O O . SER A 1 81 ? -4.746 -7.030 2.158 1.00 90.75 81 SER A O 1
ATOM 599 N N . GLY A 1 82 ? -6.499 -8.316 2.710 1.00 86.75 82 GLY A N 1
ATOM 600 C CA . GLY A 1 82 ? -6.299 -9.294 1.652 1.00 86.75 82 GLY A CA 1
ATOM 601 C C . GLY A 1 82 ? -6.701 -8.757 0.279 1.00 86.75 82 GLY A C 1
ATOM 602 O O . GLY A 1 82 ? -7.299 -7.690 0.142 1.00 86.75 82 GLY A O 1
ATOM 603 N N . THR A 1 83 ? -6.442 -9.554 -0.757 1.00 89.75 83 THR A N 1
ATOM 604 C CA . THR A 1 83 ? -6.917 -9.285 -2.127 1.00 89.75 83 THR A CA 1
ATOM 605 C C . THR A 1 83 ? -8.443 -9.345 -2.254 1.00 89.75 83 THR A C 1
ATOM 607 O O . THR A 1 83 ? -9.005 -8.847 -3.224 1.00 89.75 83 THR A O 1
ATOM 610 N N . ASP A 1 84 ? -9.128 -9.921 -1.265 1.00 88.62 84 ASP A N 1
ATOM 611 C CA . ASP A 1 84 ? -10.580 -9.869 -1.083 1.00 88.62 84 ASP A CA 1
ATOM 612 C C . ASP A 1 84 ? -11.042 -8.618 -0.309 1.00 88.62 84 ASP A C 1
ATOM 614 O O . ASP A 1 84 ? -12.216 -8.495 0.050 1.00 88.62 84 ASP A O 1
ATOM 618 N N . GLY A 1 85 ? -10.119 -7.687 -0.047 1.00 85.19 85 GLY A N 1
ATOM 619 C CA . GLY A 1 85 ? -10.323 -6.439 0.675 1.00 85.19 85 GLY A CA 1
ATOM 620 C C . GLY A 1 85 ? -10.546 -6.612 2.172 1.00 85.19 85 GLY A C 1
ATOM 621 O O . GLY A 1 85 ? -10.674 -5.605 2.865 1.00 85.19 85 GLY A O 1
ATOM 622 N N . ARG A 1 86 ? -10.617 -7.839 2.701 1.00 89.00 86 ARG A N 1
ATOM 623 C CA . ARG A 1 86 ? -10.939 -8.087 4.111 1.00 89.00 86 ARG A CA 1
ATOM 624 C C . ARG A 1 86 ? -9.702 -7.985 4.987 1.00 89.00 86 ARG A C 1
ATOM 626 O O . ARG A 1 86 ? -8.618 -8.396 4.589 1.00 89.00 86 ARG A O 1
ATOM 633 N N . PHE A 1 87 ? -9.876 -7.480 6.201 1.00 88.12 87 PHE A N 1
ATOM 634 C CA . PHE A 1 87 ? -8.866 -7.558 7.252 1.00 88.12 87 PHE A CA 1
ATOM 635 C C . PHE A 1 87 ? -9.514 -7.919 8.587 1.00 88.12 87 PHE A C 1
ATOM 637 O O . PHE A 1 87 ? -10.667 -7.572 8.849 1.00 88.12 87 PHE A O 1
ATOM 644 N N . GLU A 1 88 ? -8.732 -8.569 9.437 1.00 89.19 88 GLU A N 1
ATOM 645 C CA . GLU A 1 88 ? -8.992 -8.771 10.856 1.00 89.19 88 GLU A CA 1
ATOM 646 C C . GLU A 1 88 ? -7.656 -8.608 11.577 1.00 89.19 88 GLU A C 1
ATOM 648 O O . GLU A 1 88 ? -6.657 -9.210 11.181 1.00 89.19 88 GLU A O 1
ATOM 653 N N . ILE A 1 89 ? -7.610 -7.726 12.572 1.00 86.12 89 ILE A N 1
ATOM 654 C CA . ILE A 1 89 ? -6.377 -7.374 13.273 1.00 86.12 89 ILE A CA 1
ATOM 655 C C . ILE A 1 89 ? -6.608 -7.515 14.769 1.00 86.12 89 ILE A C 1
ATOM 657 O O . ILE A 1 89 ? -7.457 -6.822 15.336 1.00 86.12 89 ILE A O 1
ATOM 661 N N . ASP A 1 90 ? -5.821 -8.395 15.385 1.00 85.12 90 ASP A N 1
ATOM 662 C CA . ASP A 1 90 ? -5.748 -8.553 16.834 1.00 85.12 90 ASP A CA 1
ATOM 663 C C . ASP A 1 90 ? -5.055 -7.335 17.458 1.00 85.12 90 ASP A C 1
ATOM 665 O O . ASP A 1 90 ? -3.951 -6.934 17.074 1.00 85.12 90 ASP A O 1
ATOM 669 N N . LEU A 1 91 ? -5.727 -6.728 18.428 1.00 84.94 91 LEU A N 1
ATOM 670 C CA . LEU A 1 91 ? -5.247 -5.588 19.194 1.00 84.94 91 LEU A CA 1
ATOM 671 C C . LEU A 1 91 ? -4.641 -6.002 20.542 1.00 84.94 91 LEU A C 1
ATOM 673 O O . LEU A 1 91 ? -4.349 -5.138 21.369 1.00 84.94 91 LEU A O 1
ATOM 677 N N . ASN A 1 92 ? -4.450 -7.303 20.774 1.00 82.44 92 ASN A N 1
ATOM 678 C CA . ASN A 1 92 ? -3.845 -7.888 21.968 1.00 82.44 92 ASN A CA 1
ATOM 679 C C . ASN A 1 92 ? -4.513 -7.407 23.269 1.00 82.44 92 ASN A C 1
ATOM 681 O O . ASN A 1 92 ? -3.845 -7.060 24.246 1.00 82.44 92 ASN A O 1
ATOM 685 N N . GLY A 1 93 ? -5.845 -7.325 23.261 1.00 79.00 93 GLY A N 1
ATOM 686 C CA . GLY A 1 93 ? -6.644 -6.890 24.408 1.00 79.00 93 GLY A CA 1
ATOM 687 C C . GLY A 1 93 ? -6.709 -5.375 24.615 1.00 79.00 93 GLY A C 1
ATOM 688 O O . GLY A 1 93 ? -7.251 -4.912 25.622 1.00 79.00 93 GLY A O 1
ATOM 689 N N . PHE A 1 94 ? -6.201 -4.567 23.676 1.00 82.44 94 PHE A N 1
ATOM 690 C CA . PHE A 1 94 ? -6.454 -3.128 23.681 1.00 82.44 94 PHE A CA 1
ATOM 691 C C . PHE A 1 94 ? -7.953 -2.854 23.464 1.00 82.44 94 PHE A C 1
ATOM 693 O O . PHE A 1 94 ? -8.486 -3.064 22.374 1.00 82.44 94 PHE A O 1
ATOM 700 N N . ALA A 1 95 ? -8.629 -2.381 24.512 1.00 82.81 95 ALA A N 1
ATOM 701 C CA . ALA A 1 95 ? -10.086 -2.207 24.565 1.00 82.81 95 ALA A CA 1
ATOM 702 C C . ALA A 1 95 ? -10.524 -0.732 24.685 1.00 82.81 95 ALA A C 1
ATOM 704 O O . ALA A 1 95 ? -11.616 -0.426 25.161 1.00 82.81 95 ALA A O 1
ATOM 705 N N . GLU A 1 96 ? -9.660 0.208 24.300 1.00 83.75 96 GLU A N 1
ATOM 706 C CA . GLU A 1 96 ? -9.988 1.636 24.249 1.00 83.75 96 GLU A CA 1
ATOM 707 C C . GLU A 1 96 ? -10.347 2.074 22.820 1.00 83.75 96 GLU A C 1
ATOM 709 O O . GLU A 1 96 ? -10.043 1.357 21.866 1.00 83.75 96 GLU A O 1
ATOM 714 N N . PRO A 1 97 ? -10.966 3.258 22.634 1.00 86.69 97 PRO A N 1
ATOM 715 C CA . PRO A 1 97 ? -11.289 3.756 21.306 1.00 86.69 97 PRO A CA 1
ATOM 716 C C . PRO A 1 97 ? -10.074 3.816 20.374 1.00 86.69 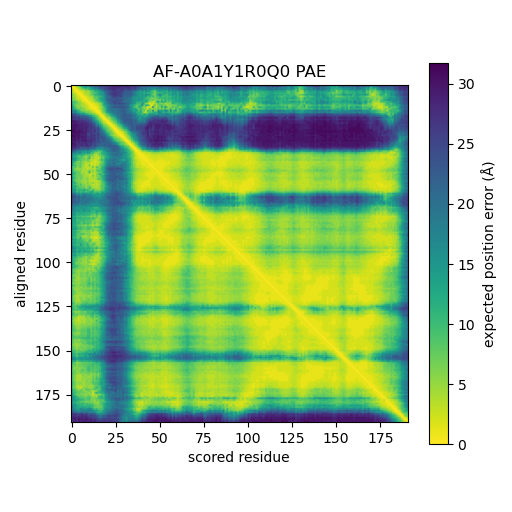97 PRO A C 1
ATOM 718 O O . PRO A 1 97 ? -9.013 4.305 20.770 1.00 86.69 97 PRO A O 1
ATOM 721 N N . VAL A 1 98 ? -10.251 3.391 19.124 1.00 87.56 98 VAL A N 1
ATOM 722 C CA . VAL A 1 98 ? -9.223 3.414 18.073 1.00 87.56 98 VAL A CA 1
ATOM 723 C C . VAL A 1 98 ? -9.693 4.135 16.812 1.00 87.56 98 VAL A C 1
ATOM 725 O O . VAL A 1 98 ? -10.888 4.227 16.526 1.00 87.56 98 VAL A O 1
ATOM 728 N N . LEU A 1 99 ? -8.728 4.640 16.050 1.00 88.81 99 LEU A N 1
ATOM 729 C CA . LEU A 1 99 ? -8.853 4.984 14.640 1.00 88.81 99 LEU A CA 1
ATOM 730 C C . LEU A 1 99 ? -8.251 3.849 13.813 1.00 88.81 99 LEU A C 1
ATOM 732 O O . LEU A 1 99 ? -7.173 3.360 14.145 1.00 88.81 99 LEU A O 1
ATOM 736 N N . VAL A 1 100 ? -8.916 3.474 12.726 1.00 88.94 100 VAL A N 1
ATOM 737 C CA . VAL A 1 100 ? -8.405 2.501 11.753 1.00 88.94 100 VAL A CA 1
ATOM 738 C C . VAL A 1 100 ? -8.142 3.237 10.452 1.00 88.94 100 VAL A C 1
ATOM 740 O O . VAL A 1 100 ? -9.041 3.891 9.925 1.00 88.94 100 VAL A O 1
ATOM 743 N N . LEU A 1 101 ? -6.907 3.177 9.969 1.00 91.38 101 LEU A N 1
ATOM 744 C CA . LEU A 1 101 ? -6.457 3.844 8.757 1.00 91.38 101 LEU A CA 1
ATOM 745 C C . LEU A 1 101 ? -6.178 2.795 7.688 1.00 91.38 101 LEU A C 1
ATOM 747 O O . LEU A 1 101 ? -5.485 1.833 7.982 1.00 91.38 101 LEU A O 1
ATOM 751 N N . ALA A 1 102 ? -6.660 3.010 6.467 1.00 92.38 102 ALA A N 1
ATOM 752 C CA . ALA A 1 102 ? -6.231 2.276 5.280 1.00 92.38 102 ALA A CA 1
ATOM 753 C C . ALA A 1 102 ? -5.345 3.192 4.427 1.00 92.38 102 ALA A C 1
ATOM 755 O O . ALA A 1 102 ? -5.767 4.306 4.091 1.00 92.38 102 ALA A O 1
ATOM 756 N N . MET A 1 103 ? -4.134 2.748 4.090 1.00 89.62 103 MET A N 1
ATOM 757 C CA . MET A 1 103 ? -3.146 3.541 3.353 1.00 89.62 103 MET A CA 1
ATOM 758 C C . MET A 1 103 ? -2.457 2.750 2.240 1.00 89.62 103 MET A C 1
ATOM 760 O O . MET A 1 103 ? -2.376 1.524 2.278 1.00 89.62 103 MET A O 1
ATOM 764 N N . ASP A 1 104 ? -2.015 3.479 1.214 1.00 89.56 104 ASP A N 1
ATOM 765 C CA . ASP A 1 104 ? -1.151 2.940 0.167 1.00 89.56 104 ASP A CA 1
ATOM 766 C C . ASP A 1 104 ? 0.297 2.864 0.636 1.00 89.56 104 ASP A C 1
ATOM 768 O O . ASP A 1 104 ? 0.764 3.744 1.362 1.00 89.56 104 ASP A O 1
ATOM 772 N N . ASP A 1 105 ? 1.013 1.863 0.126 1.00 90.00 105 ASP A N 1
ATOM 773 C CA . ASP A 1 105 ? 2.462 1.805 0.248 1.00 90.00 105 ASP A CA 1
ATOM 774 C C . ASP A 1 105 ? 3.092 2.950 -0.559 1.00 90.00 105 ASP A C 1
ATOM 776 O O . ASP A 1 105 ? 2.923 3.060 -1.780 1.00 90.00 105 ASP A O 1
ATOM 780 N N . TYR A 1 106 ? 3.784 3.844 0.146 1.00 91.38 106 TYR A N 1
ATOM 781 C CA . TYR A 1 106 ? 4.501 4.959 -0.470 1.00 91.38 106 TYR A CA 1
ATOM 782 C C . TYR A 1 106 ? 5.817 4.504 -1.121 1.00 91.38 106 TYR A C 1
ATOM 784 O O . TYR A 1 106 ? 6.345 5.203 -1.991 1.00 91.38 106 TYR A O 1
ATOM 792 N N . GLY A 1 107 ? 6.308 3.324 -0.741 1.00 93.62 107 GLY A N 1
ATOM 793 C CA . GLY A 1 107 ? 7.544 2.740 -1.225 1.00 93.62 107 GLY A CA 1
ATOM 794 C C . GLY A 1 107 ? 8.799 3.455 -0.736 1.00 93.62 107 GLY A C 1
ATOM 795 O O . GLY A 1 107 ? 8.760 4.463 -0.023 1.00 93.62 107 GLY A O 1
ATOM 796 N N . ASP A 1 108 ? 9.940 2.938 -1.175 1.00 96.31 108 ASP A N 1
ATOM 797 C CA . ASP A 1 108 ? 11.243 3.528 -0.905 1.00 96.31 108 ASP A CA 1
ATOM 798 C C . ASP A 1 108 ? 11.555 4.686 -1.859 1.00 96.31 108 ASP A C 1
ATOM 800 O O . ASP A 1 108 ? 11.082 4.781 -2.994 1.00 96.31 108 ASP A O 1
ATOM 804 N N . THR A 1 109 ? 12.447 5.576 -1.435 1.00 96.75 109 THR A N 1
ATOM 805 C CA . THR A 1 109 ? 12.993 6.582 -2.347 1.00 96.75 109 THR A CA 1
ATOM 806 C C . THR A 1 109 ? 13.874 5.911 -3.400 1.00 96.75 109 THR A C 1
ATOM 808 O O . THR A 1 109 ? 14.843 5.239 -3.040 1.00 96.75 109 THR A O 1
ATOM 811 N N . TRP A 1 110 ? 13.609 6.158 -4.689 1.00 97.31 110 TRP A N 1
ATOM 812 C CA . TRP A 1 110 ? 14.411 5.609 -5.789 1.00 97.31 110 TRP A CA 1
ATOM 813 C C . TRP A 1 110 ? 15.924 5.857 -5.619 1.00 97.31 110 TRP A C 1
ATOM 815 O O . TRP A 1 110 ? 16.361 6.953 -5.248 1.00 97.31 110 TRP A O 1
ATOM 825 N N . GLN A 1 111 ? 16.727 4.843 -5.949 1.00 97.75 111 GLN A N 1
ATOM 826 C CA . GLN A 1 111 ? 18.184 4.831 -5.861 1.00 97.75 111 GLN A CA 1
ATOM 827 C C . GLN A 1 111 ? 18.820 4.430 -7.204 1.00 97.75 111 GLN A C 1
ATOM 829 O O . GLN A 1 111 ? 18.290 3.618 -7.967 1.00 97.75 111 GLN A O 1
ATOM 834 N N . ALA A 1 112 ? 19.979 5.025 -7.495 1.00 97.75 112 ALA A N 1
ATOM 835 C CA . ALA A 1 112 ? 20.736 4.791 -8.723 1.00 97.75 112 ALA A CA 1
ATOM 836 C C . ALA A 1 112 ? 21.593 3.522 -8.633 1.00 97.75 112 ALA A C 1
ATOM 838 O O . ALA A 1 112 ? 22.193 3.258 -7.592 1.00 97.75 112 ALA A O 1
ATOM 839 N N . ASN A 1 113 ? 21.749 2.809 -9.754 1.00 98.06 113 ASN A N 1
ATOM 840 C CA . ASN A 1 113 ? 22.497 1.546 -9.841 1.00 98.06 113 ASN A CA 1
ATOM 841 C C . ASN A 1 113 ? 22.032 0.493 -8.816 1.00 98.06 113 ASN A C 1
ATOM 843 O O . ASN A 1 113 ? 22.837 -0.266 -8.273 1.00 98.06 113 ASN A O 1
ATOM 847 N N . THR A 1 114 ? 20.735 0.469 -8.530 1.00 98.44 114 THR A N 1
ATOM 848 C CA . THR A 1 114 ? 20.120 -0.403 -7.529 1.00 98.44 114 THR A CA 1
ATOM 849 C C . THR A 1 114 ? 19.439 -1.568 -8.216 1.00 98.44 114 THR A C 1
ATOM 851 O O . THR A 1 114 ? 18.749 -1.382 -9.218 1.00 98.44 114 THR A O 1
ATOM 854 N N . HIS A 1 115 ? 19.660 -2.769 -7.687 1.00 98.44 115 HIS A N 1
ATOM 855 C CA . HIS A 1 115 ? 18.939 -3.957 -8.113 1.00 98.44 115 HIS A CA 1
ATOM 856 C C . HIS A 1 115 ? 17.555 -3.956 -7.466 1.00 98.44 115 HIS A C 1
ATOM 858 O O . HIS A 1 115 ? 17.462 -4.049 -6.244 1.00 98.44 115 HIS A O 1
ATOM 864 N N . TYR A 1 116 ? 16.524 -3.829 -8.292 1.00 98.50 116 TYR A N 1
ATOM 865 C CA . TYR A 1 116 ? 15.126 -3.909 -7.898 1.00 98.50 116 TYR A CA 1
ATOM 866 C C . TYR A 1 116 ? 14.564 -5.273 -8.285 1.00 98.50 116 TYR A C 1
ATOM 868 O O . TYR A 1 116 ? 14.839 -5.771 -9.381 1.00 98.50 116 TYR A O 1
ATOM 876 N N . ILE A 1 117 ? 13.763 -5.856 -7.404 1.00 98.50 117 ILE A N 1
ATOM 877 C CA . ILE A 1 117 ? 13.067 -7.129 -7.601 1.00 98.50 117 ILE A CA 1
ATOM 878 C C . ILE A 1 117 ? 11.563 -6.898 -7.758 1.00 98.50 117 ILE A C 1
ATOM 880 O O . ILE A 1 117 ? 11.052 -5.814 -7.490 1.00 98.50 117 ILE A O 1
ATOM 884 N N . VAL A 1 118 ? 10.845 -7.914 -8.241 1.00 98.25 118 VAL A N 1
ATOM 885 C CA . VAL A 1 118 ? 9.388 -7.831 -8.429 1.00 98.25 118 VAL A CA 1
ATOM 886 C C . VAL A 1 118 ? 8.697 -7.543 -7.094 1.00 98.25 118 VAL A C 1
ATOM 888 O O . VAL A 1 118 ? 8.958 -8.228 -6.108 1.00 98.25 118 VAL A O 1
ATOM 891 N N . GLY A 1 119 ? 7.796 -6.559 -7.094 1.00 95.75 119 GLY A N 1
ATOM 892 C CA . GLY A 1 119 ? 7.063 -6.103 -5.912 1.00 95.75 119 GLY A CA 1
ATOM 893 C C . GLY A 1 119 ? 7.687 -4.902 -5.198 1.00 95.75 119 GLY A C 1
ATOM 894 O O . GLY A 1 119 ? 7.002 -4.281 -4.393 1.00 95.75 119 GLY A O 1
ATOM 895 N N . ASP A 1 120 ? 8.930 -4.519 -5.515 1.00 97.94 120 ASP A N 1
ATOM 896 C CA . ASP A 1 120 ? 9.519 -3.295 -4.963 1.00 97.94 120 ASP A CA 1
ATOM 897 C C . ASP A 1 120 ? 8.701 -2.072 -5.394 1.00 97.94 120 ASP A C 1
ATOM 899 O O . ASP A 1 120 ? 8.502 -1.836 -6.591 1.00 97.94 120 ASP A O 1
ATOM 903 N N . VAL A 1 121 ? 8.261 -1.267 -4.427 1.00 96.81 121 VAL A N 1
ATOM 904 C CA . VAL A 1 121 ? 7.573 0.003 -4.673 1.00 96.81 121 VAL A CA 1
ATOM 905 C C . VAL A 1 121 ? 8.545 1.144 -4.420 1.00 96.81 121 VAL A C 1
ATOM 907 O O . VAL A 1 121 ? 9.217 1.190 -3.390 1.00 96.81 121 VAL A O 1
ATOM 910 N N . VAL A 1 122 ? 8.622 2.085 -5.360 1.00 97.00 122 VAL A N 1
ATOM 911 C CA . VAL A 1 122 ? 9.455 3.280 -5.222 1.00 97.00 122 VAL A CA 1
ATOM 912 C C . VAL A 1 122 ? 8.703 4.557 -5.545 1.00 97.00 122 VAL A C 1
ATOM 914 O O . VAL A 1 122 ? 7.777 4.582 -6.361 1.00 97.00 122 VAL A O 1
ATOM 917 N N . HIS A 1 123 ? 9.177 5.654 -4.970 1.00 95.25 123 HIS A N 1
ATOM 918 C CA . HIS A 1 123 ? 8.760 6.999 -5.331 1.00 95.25 123 HIS A CA 1
ATOM 919 C C . HIS A 1 123 ? 9.938 7.828 -5.876 1.00 95.25 123 HIS A C 1
ATOM 921 O O . HIS A 1 123 ? 11.106 7.559 -5.556 1.00 95.25 123 HIS A O 1
ATOM 927 N N . PRO A 1 124 ? 9.652 8.877 -6.674 1.00 93.94 124 PRO A N 1
ATOM 928 C CA . PRO A 1 124 ? 10.670 9.808 -7.148 1.00 93.94 124 PRO A CA 1
ATOM 929 C C . PRO A 1 124 ? 11.502 10.388 -5.999 1.00 93.94 124 PRO A C 1
ATOM 931 O O . PRO A 1 124 ? 10.957 10.807 -4.973 1.00 93.94 124 PRO A O 1
ATOM 934 N N . ARG A 1 125 ? 12.823 10.441 -6.181 1.00 91.69 125 ARG A N 1
ATOM 935 C CA . ARG A 1 125 ? 13.762 11.101 -5.265 1.00 91.69 125 ARG A CA 1
ATOM 936 C C . ARG A 1 125 ? 13.784 12.603 -5.502 1.00 91.69 125 ARG A C 1
ATOM 938 O O . ARG A 1 125 ? 13.918 13.375 -4.553 1.00 91.69 125 ARG A O 1
ATOM 945 N N . THR A 1 126 ? 13.693 13.022 -6.761 1.00 81.69 126 THR A N 1
ATOM 946 C CA . THR A 1 126 ? 13.709 14.434 -7.143 1.00 81.69 126 THR A CA 1
ATOM 947 C C . THR A 1 126 ? 12.410 14.846 -7.828 1.00 81.69 126 THR A C 1
ATOM 949 O O . THR A 1 126 ? 11.763 14.069 -8.522 1.00 81.69 126 THR A O 1
ATOM 952 N N . GLY A 1 127 ? 12.014 16.103 -7.620 1.00 74.56 127 GLY A N 1
ATOM 953 C CA . GLY A 1 127 ? 10.781 16.660 -8.177 1.00 74.56 127 GLY A CA 1
ATOM 954 C C . GLY A 1 127 ? 9.605 16.668 -7.199 1.00 74.56 127 GLY A C 1
ATOM 955 O O . GLY A 1 127 ? 9.718 16.300 -6.032 1.00 74.56 127 GLY A O 1
ATOM 956 N N . ARG A 1 128 ? 8.464 17.184 -7.669 1.00 74.38 128 ARG A N 1
ATOM 957 C CA . ARG A 1 128 ? 7.215 17.178 -6.898 1.00 74.38 128 ARG A CA 1
ATOM 958 C C . ARG A 1 128 ? 6.539 15.828 -7.086 1.00 74.38 128 ARG A C 1
ATOM 960 O O . ARG A 1 128 ? 6.341 15.418 -8.226 1.00 74.38 128 ARG A O 1
ATOM 967 N N . PHE A 1 129 ? 6.137 15.199 -5.984 1.00 82.88 129 PHE A N 1
ATOM 968 C CA . PHE A 1 129 ? 5.295 14.010 -6.022 1.00 82.88 129 PHE A CA 1
ATOM 969 C C . PHE A 1 129 ? 4.026 14.302 -6.829 1.00 82.88 129 PHE A C 1
ATOM 971 O O . PHE A 1 129 ? 3.267 15.215 -6.498 1.00 82.88 129 PHE A O 1
ATOM 978 N N . ALA A 1 130 ? 3.833 13.561 -7.918 1.00 84.06 130 ALA A N 1
ATOM 979 C CA . ALA A 1 130 ? 2.766 13.816 -8.880 1.00 84.06 130 ALA A CA 1
ATOM 980 C C . ALA A 1 130 ? 1.507 12.973 -8.625 1.00 84.06 130 ALA A C 1
ATOM 982 O O . ALA A 1 130 ? 0.602 13.007 -9.454 1.00 84.06 130 ALA A O 1
ATOM 983 N N . GLY A 1 131 ? 1.441 12.244 -7.503 1.00 88.12 131 GLY A N 1
ATOM 984 C CA . GLY A 1 131 ? 0.320 11.362 -7.160 1.00 88.12 131 GLY A CA 1
ATOM 985 C C . GLY A 1 131 ? 0.505 9.903 -7.585 1.00 88.12 131 GLY A C 1
ATOM 986 O O . GLY A 1 131 ? -0.483 9.176 -7.655 1.00 88.12 131 GLY A O 1
ATOM 987 N N . PHE A 1 132 ? 1.738 9.480 -7.885 1.00 91.25 132 PHE A N 1
ATOM 988 C CA . PHE A 1 132 ? 2.055 8.124 -8.334 1.00 91.25 132 PHE A CA 1
ATOM 989 C C . PHE A 1 132 ? 3.279 7.559 -7.620 1.00 91.25 132 PHE A C 1
ATOM 991 O O . PHE A 1 132 ? 4.276 8.262 -7.442 1.00 91.25 132 PHE A O 1
ATOM 998 N N . VAL A 1 133 ? 3.197 6.274 -7.294 1.00 94.81 133 VAL A N 1
ATOM 999 C CA . VAL A 1 133 ? 4.328 5.410 -6.935 1.00 94.81 133 VAL A CA 1
ATOM 1000 C C . VAL A 1 133 ? 4.558 4.401 -8.061 1.00 94.81 133 VAL A C 1
ATOM 1002 O O . VAL A 1 133 ? 3.725 4.272 -8.962 1.00 94.81 133 VAL A O 1
ATOM 1005 N N . TYR A 1 134 ? 5.690 3.705 -8.048 1.00 96.19 134 TYR A N 1
ATOM 1006 C CA . TYR A 1 134 ? 6.100 2.817 -9.131 1.00 96.19 134 TYR A CA 1
ATOM 1007 C C . TYR A 1 134 ? 6.444 1.443 -8.577 1.00 96.19 134 TYR A C 1
ATOM 1009 O O . TYR A 1 134 ? 7.386 1.312 -7.807 1.00 96.19 134 TYR A O 1
ATOM 1017 N N . GLU A 1 135 ? 5.702 0.425 -9.000 1.00 96.69 135 GLU A N 1
ATOM 1018 C CA . GLU A 1 135 ? 5.925 -0.970 -8.610 1.00 96.69 135 GLU A CA 1
ATOM 1019 C C . GLU A 1 135 ? 6.756 -1.693 -9.671 1.00 96.69 135 GLU A C 1
ATOM 1021 O O . GLU A 1 135 ? 6.444 -1.632 -10.864 1.00 96.69 135 GLU A O 1
ATOM 1026 N N . CYS A 1 136 ? 7.801 -2.391 -9.248 1.00 98.00 136 CYS A N 1
ATOM 1027 C CA . CYS A 1 136 ? 8.632 -3.215 -10.109 1.00 98.00 136 CYS A CA 1
ATOM 1028 C C . CYS A 1 136 ? 7.871 -4.480 -10.541 1.00 98.00 136 CYS A C 1
ATOM 1030 O O . CYS A 1 136 ? 7.476 -5.302 -9.716 1.00 98.00 136 CYS A O 1
ATOM 1032 N N . LEU A 1 137 ? 7.684 -4.655 -11.850 1.00 97.75 137 LEU A N 1
ATOM 1033 C CA . LEU A 1 137 ? 7.043 -5.828 -12.455 1.00 97.75 137 LEU A CA 1
ATOM 1034 C C . LEU A 1 137 ? 8.045 -6.844 -13.011 1.00 97.75 137 LEU A C 1
ATOM 1036 O O . LEU A 1 137 ? 7.698 -8.009 -13.194 1.00 97.75 137 LEU A O 1
ATOM 1040 N N . ALA A 1 138 ? 9.263 -6.403 -13.325 1.00 98.19 138 ALA A N 1
ATOM 1041 C CA . ALA A 1 138 ? 10.343 -7.270 -13.774 1.00 98.19 138 ALA A CA 1
ATOM 1042 C C . ALA A 1 138 ? 11.665 -6.786 -13.185 1.00 98.19 138 ALA A C 1
ATOM 1044 O O . ALA A 1 138 ? 12.008 -5.608 -13.327 1.00 98.19 138 ALA A O 1
ATOM 1045 N N . GLU A 1 139 ? 12.381 -7.716 -12.550 1.00 98.44 139 GLU A N 1
ATOM 1046 C CA . GLU A 1 139 ? 13.654 -7.449 -11.888 1.00 98.44 139 GLU A CA 1
ATOM 1047 C C . GLU A 1 139 ? 14.689 -6.834 -12.836 1.00 98.44 139 GLU A C 1
ATOM 1049 O O . GLU A 1 139 ? 14.706 -7.089 -14.044 1.00 98.44 139 GLU A O 1
ATOM 1054 N N . GLY A 1 140 ? 15.577 -6.020 -12.278 1.00 98.44 140 GLY A N 1
ATOM 1055 C CA . GLY A 1 140 ? 16.654 -5.402 -13.033 1.00 98.44 140 GLY A CA 1
ATOM 1056 C C . GLY A 1 140 ? 17.410 -4.363 -12.224 1.00 98.44 140 GLY A C 1
ATOM 1057 O O . GLY A 1 140 ? 17.137 -4.112 -11.054 1.00 98.44 140 GLY A O 1
ATOM 1058 N N . ILE A 1 141 ? 18.394 -3.746 -12.863 1.00 98.50 141 ILE A N 1
ATOM 1059 C CA . ILE A 1 141 ? 19.228 -2.704 -12.262 1.00 98.50 141 ILE A CA 1
ATOM 1060 C C . ILE A 1 141 ? 18.800 -1.343 -12.807 1.00 98.50 141 ILE A C 1
ATOM 1062 O O . ILE A 1 141 ? 18.698 -1.165 -14.029 1.00 98.50 141 ILE A O 1
ATOM 1066 N N . SER A 1 142 ? 18.572 -0.384 -11.908 1.00 98.25 142 SER A N 1
ATOM 1067 C CA . SER A 1 142 ? 18.274 1.002 -12.262 1.00 98.25 142 SER A CA 1
ATOM 1068 C C . SER A 1 142 ? 19.468 1.701 -12.916 1.00 98.25 142 SER A C 1
ATOM 1070 O O . SER A 1 142 ? 20.626 1.320 -12.744 1.00 98.25 142 SER A O 1
ATOM 1072 N N . GLY A 1 143 ? 19.193 2.749 -13.693 1.00 96.69 143 GLY A N 1
ATOM 1073 C CA . GLY A 1 143 ? 20.245 3.567 -14.295 1.00 96.69 143 GLY A CA 1
ATOM 1074 C C . GLY A 1 143 ? 21.076 4.336 -13.260 1.00 96.69 143 GLY A C 1
ATOM 1075 O O . GLY A 1 143 ? 20.732 4.430 -12.081 1.00 96.69 143 GLY A O 1
ATOM 1076 N N . SER A 1 144 ? 22.158 4.960 -13.725 1.00 96.88 144 SER A N 1
ATOM 1077 C CA . SER A 1 144 ? 22.985 5.857 -12.907 1.00 96.88 144 SER A CA 1
ATOM 1078 C C . SER A 1 144 ? 22.324 7.218 -12.635 1.00 96.88 144 SER A C 1
ATOM 1080 O O . SER A 1 144 ? 22.775 7.961 -11.763 1.00 96.88 144 SER A O 1
ATOM 1082 N N . SER A 1 145 ? 21.248 7.541 -13.356 1.00 95.19 145 SER A N 1
ATOM 1083 C CA . SER A 1 145 ? 20.434 8.747 -13.203 1.00 95.19 145 SER A CA 1
ATOM 1084 C C . SER A 1 145 ? 18.960 8.394 -13.041 1.00 95.19 145 SER A C 1
ATOM 1086 O O . SER A 1 145 ? 18.492 7.404 -13.604 1.00 95.19 145 SER A O 1
ATOM 1088 N N . GLU A 1 146 ? 18.239 9.227 -12.291 1.00 94.69 146 GLU A N 1
ATOM 1089 C CA . GLU A 1 146 ? 16.800 9.065 -12.075 1.00 94.69 146 GLU A CA 1
ATOM 1090 C C . GLU A 1 146 ? 16.048 9.184 -13.411 1.00 94.69 146 GLU A C 1
ATOM 1092 O O . GLU A 1 146 ? 16.377 10.079 -14.199 1.00 94.69 146 GLU A O 1
ATOM 1097 N N . PRO A 1 147 ? 15.094 8.282 -13.709 1.00 92.94 147 PRO A N 1
ATOM 1098 C CA . PRO A 1 147 ? 14.317 8.352 -14.940 1.00 92.94 147 PRO A CA 1
ATOM 1099 C C . PRO A 1 147 ? 13.357 9.548 -14.929 1.00 92.94 147 PRO A C 1
ATOM 1101 O O . PRO A 1 147 ? 13.017 10.096 -13.880 1.00 92.94 147 PRO A O 1
ATOM 1104 N N . GLU A 1 148 ? 12.859 9.920 -16.109 1.00 91.62 148 GLU A N 1
ATOM 1105 C 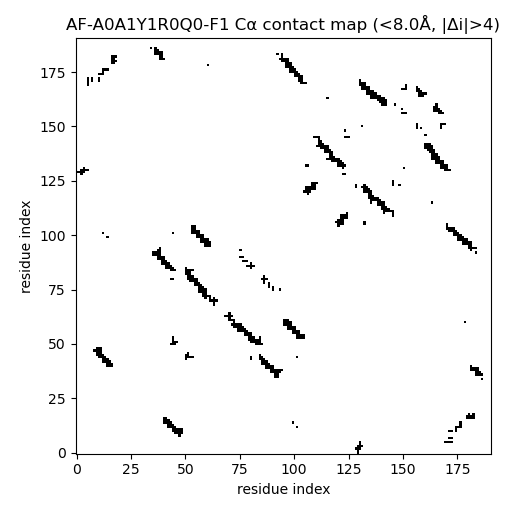CA . GLU A 1 148 ? 11.662 10.754 -16.182 1.00 91.62 148 GLU A CA 1
ATOM 1106 C C . GLU A 1 148 ? 10.440 9.891 -15.854 1.00 91.62 148 GLU A C 1
ATOM 1108 O O . GLU A 1 148 ? 10.122 8.926 -16.552 1.00 91.62 148 GLU A O 1
ATOM 1113 N N . TRP A 1 149 ? 9.775 10.229 -14.756 1.00 91.69 149 TRP A N 1
ATOM 1114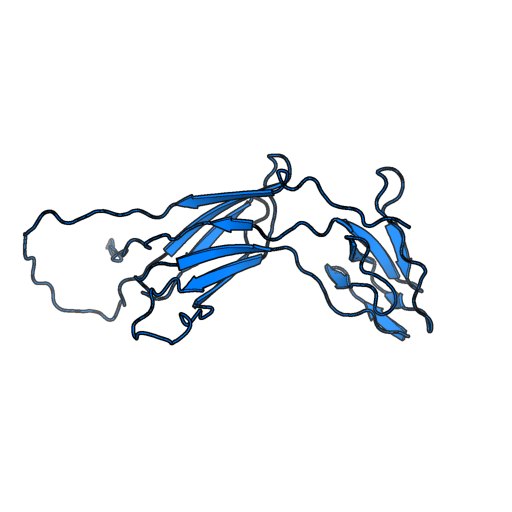 C CA . TRP A 1 149 ? 8.636 9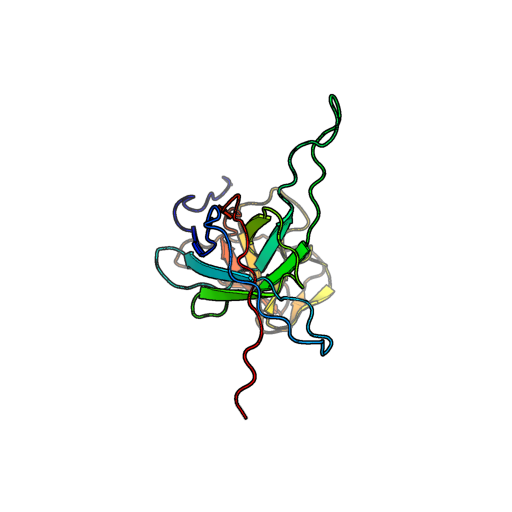.486 -14.243 1.00 91.69 149 TRP A CA 1
ATOM 1115 C C . TRP A 1 149 ? 7.375 9.738 -15.080 1.00 91.69 149 TRP A C 1
ATOM 1117 O O . TRP A 1 149 ? 6.964 10.882 -15.283 1.00 91.69 149 TRP A O 1
ATOM 1127 N N . TRP A 1 150 ? 6.746 8.662 -15.559 1.00 91.25 150 TRP A N 1
ATOM 1128 C CA . TRP A 1 150 ? 5.511 8.715 -16.350 1.00 91.25 150 TRP A CA 1
ATOM 1129 C C . TRP A 1 150 ? 4.266 8.586 -15.468 1.00 91.25 150 TRP A C 1
ATOM 1131 O O . TRP A 1 150 ? 4.316 8.045 -14.367 1.00 91.25 150 TRP A O 1
ATOM 1141 N N . VAL A 1 151 ? 3.124 9.060 -15.958 1.00 87.31 151 VAL A N 1
ATOM 1142 C CA . VAL A 1 151 ? 1.827 8.929 -15.274 1.00 87.31 151 VAL A CA 1
ATOM 1143 C C . VAL A 1 151 ? 1.006 7.809 -15.903 1.00 87.31 151 VAL A C 1
ATOM 1145 O O . VAL A 1 151 ? 1.110 7.582 -17.108 1.00 87.31 151 VAL A O 1
ATOM 1148 N N . ASP A 1 152 ? 0.159 7.142 -15.115 1.00 82.25 152 ASP A N 1
ATOM 1149 C CA . ASP A 1 152 ? -0.864 6.259 -15.682 1.00 82.25 152 ASP A CA 1
ATOM 1150 C C . ASP A 1 152 ? -1.965 7.119 -16.323 1.00 82.25 152 ASP A C 1
ATOM 1152 O O . ASP A 1 152 ? -2.670 7.867 -15.642 1.00 82.25 152 ASP A O 1
ATOM 1156 N N . ASN A 1 153 ? -2.084 7.044 -17.649 1.00 76.25 153 ASN A N 1
ATOM 1157 C CA . ASN A 1 153 ? -3.120 7.721 -18.431 1.00 76.25 153 ASN A CA 1
ATOM 1158 C C . ASN A 1 153 ? -4.138 6.744 -19.048 1.00 76.25 153 ASN A C 1
ATOM 1160 O O . ASN A 1 153 ? -4.867 7.118 -19.967 1.00 76.25 153 ASN A O 1
ATOM 1164 N N . GLY A 1 154 ? -4.160 5.489 -18.589 1.00 69.19 154 GLY A N 1
ATOM 1165 C CA . GLY A 1 154 ? -5.033 4.431 -19.095 1.00 69.19 154 GLY A CA 1
ATOM 1166 C C . GLY A 1 154 ? -4.567 3.760 -20.394 1.00 69.19 154 GLY A C 1
ATOM 1167 O O . GLY A 1 154 ? -5.141 2.742 -20.770 1.00 69.19 154 GLY A O 1
ATOM 1168 N N . SER A 1 155 ? -3.534 4.280 -21.073 1.00 65.88 155 SER A N 1
ATOM 1169 C CA . SER A 1 155 ? -2.966 3.679 -22.295 1.00 65.88 155 SER A CA 1
ATOM 1170 C C . SER A 1 155 ? -1.559 3.123 -22.090 1.00 65.88 155 SER A C 1
ATOM 1172 O O . SER A 1 155 ? -1.225 2.100 -22.683 1.00 65.88 155 SER A O 1
ATOM 1174 N N . THR A 1 156 ? -0.734 3.788 -21.281 1.00 73.88 156 THR A N 1
ATOM 1175 C CA . THR A 1 156 ? 0.618 3.332 -20.946 1.00 73.88 156 THR A CA 1
ATOM 1176 C C . THR A 1 156 ? 0.845 3.562 -19.463 1.00 73.88 156 THR A C 1
ATOM 1178 O O . THR A 1 156 ? 0.888 4.705 -19.019 1.00 73.88 156 THR A O 1
ATOM 1181 N N . ASN A 1 157 ? 1.006 2.484 -18.698 1.00 89.81 157 ASN A N 1
ATOM 1182 C CA . ASN A 1 157 ? 1.343 2.567 -17.277 1.00 89.81 157 ASN A CA 1
ATOM 1183 C C . ASN A 1 157 ? 2.667 1.892 -16.928 1.00 89.81 157 ASN A C 1
ATOM 1185 O O . ASN A 1 157 ? 3.120 2.035 -15.799 1.00 89.81 157 ASN A O 1
ATOM 1189 N N . THR A 1 158 ? 3.335 1.238 -17.878 1.00 94.69 158 THR A N 1
ATOM 1190 C CA . THR A 1 158 ? 4.641 0.603 -17.669 1.00 94.69 158 THR A CA 1
ATOM 1191 C C . THR A 1 158 ? 5.774 1.329 -18.384 1.00 94.69 158 THR A C 1
ATOM 1193 O O . THR A 1 158 ? 5.587 1.819 -19.498 1.00 94.69 158 THR A O 1
ATOM 1196 N N . GLY A 1 159 ? 6.966 1.321 -17.794 1.00 94.31 159 GLY A N 1
ATOM 1197 C CA . GLY A 1 159 ? 8.167 1.932 -18.361 1.00 94.31 159 GLY A CA 1
ATOM 1198 C C . GLY A 1 159 ? 9.453 1.338 -17.790 1.00 94.31 159 GLY A C 1
ATOM 1199 O O . GLY A 1 159 ? 9.436 0.611 -16.796 1.00 94.31 159 GLY A O 1
ATOM 1200 N N . LEU A 1 160 ? 10.574 1.622 -18.455 1.00 96.44 160 LEU A N 1
ATOM 1201 C CA . LEU A 1 160 ? 11.891 1.125 -18.060 1.00 96.44 160 LEU A CA 1
ATOM 1202 C C . LEU A 1 160 ? 12.551 2.049 -17.037 1.00 96.44 160 LEU A C 1
ATOM 1204 O O . LEU A 1 160 ? 12.604 3.265 -17.220 1.00 96.44 160 LEU A O 1
ATOM 1208 N N . VAL A 1 161 ? 13.147 1.443 -16.015 1.00 96.69 161 VAL A N 1
ATOM 1209 C CA . VAL A 1 161 ? 14.052 2.094 -15.067 1.00 96.69 161 VAL A CA 1
ATOM 1210 C C . VAL A 1 161 ? 15.385 1.357 -15.143 1.00 96.69 161 VAL A C 1
ATOM 1212 O O . VAL A 1 161 ? 15.598 0.340 -14.487 1.00 96.69 161 VAL A O 1
ATOM 1215 N N . GLY A 1 162 ? 16.281 1.838 -16.007 1.00 96.50 162 GLY A N 1
ATOM 1216 C CA . GLY A 1 162 ? 17.459 1.066 -16.407 1.00 96.50 162 GLY A CA 1
ATOM 1217 C C . GLY A 1 162 ? 17.042 -0.203 -17.153 1.00 96.50 162 GLY A C 1
ATOM 1218 O O . GLY A 1 162 ? 16.506 -0.118 -18.255 1.00 96.50 162 GLY A O 1
ATOM 1219 N N . THR A 1 163 ? 17.289 -1.365 -16.548 1.00 98.06 163 THR A N 1
ATOM 1220 C CA . THR A 1 163 ? 16.886 -2.682 -17.083 1.00 98.06 163 THR A CA 1
ATOM 1221 C C . THR A 1 163 ? 15.638 -3.263 -16.417 1.00 98.06 163 THR A C 1
ATOM 1223 O O . THR A 1 163 ? 15.077 -4.216 -16.946 1.00 98.06 163 THR A O 1
ATOM 1226 N N . ALA A 1 164 ? 15.184 -2.683 -15.302 1.00 98.31 164 ALA A N 1
ATOM 1227 C CA . ALA A 1 164 ? 13.956 -3.094 -14.627 1.00 98.31 164 ALA A CA 1
ATOM 1228 C C . ALA A 1 164 ? 12.715 -2.515 -15.326 1.00 98.31 164 ALA A C 1
ATOM 1230 O O . ALA A 1 164 ? 12.772 -1.430 -15.920 1.00 98.31 164 ALA A O 1
ATOM 1231 N N . VAL A 1 165 ? 11.580 -3.209 -15.216 1.00 97.81 165 VAL A N 1
ATOM 1232 C CA . VAL A 1 165 ? 10.279 -2.725 -15.707 1.00 97.81 165 VAL A CA 1
ATOM 1233 C C . VAL A 1 165 ? 9.423 -2.327 -14.519 1.00 97.81 165 VAL A C 1
ATOM 1235 O O . VAL A 1 165 ? 9.166 -3.148 -13.645 1.00 97.81 165 VAL A O 1
ATOM 1238 N N . PHE A 1 166 ? 8.935 -1.092 -1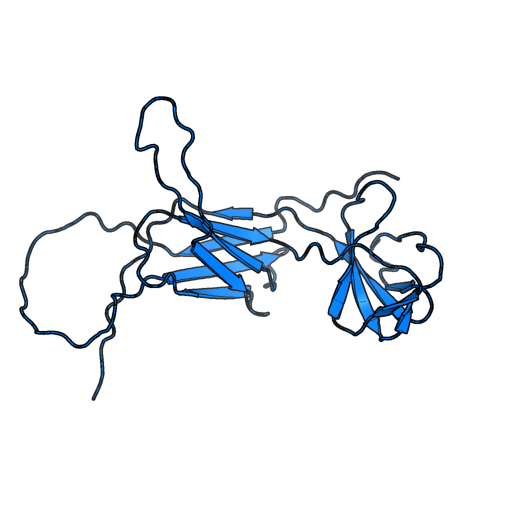4.518 1.00 97.62 166 PHE A N 1
ATOM 1239 C CA . PHE A 1 166 ? 8.060 -0.565 -13.477 1.00 97.62 166 PHE A CA 1
ATOM 1240 C C . PHE A 1 166 ? 6.673 -0.253 -14.023 1.00 97.62 166 PHE A C 1
ATOM 1242 O O . PHE A 1 166 ? 6.517 0.035 -15.211 1.00 97.62 166 PHE A O 1
ATOM 1249 N N . LYS A 1 167 ? 5.677 -0.252 -13.139 1.00 95.81 167 LYS A N 1
ATOM 1250 C CA . LYS A 1 167 ? 4.308 0.191 -13.386 1.00 95.81 167 LYS A CA 1
ATOM 1251 C C . LYS A 1 167 ? 3.963 1.372 -12.487 1.00 95.81 167 LYS A C 1
ATOM 1253 O O . LYS A 1 167 ? 4.080 1.275 -11.272 1.00 95.81 167 LYS A O 1
ATOM 1258 N N . ALA A 1 168 ? 3.489 2.460 -13.082 1.00 94.50 168 ALA A N 1
ATOM 1259 C CA . ALA A 1 168 ? 2.919 3.587 -12.360 1.00 94.50 168 ALA A CA 1
ATOM 1260 C C . ALA A 1 168 ? 1.606 3.163 -11.687 1.00 94.50 168 ALA A C 1
ATOM 1262 O O . ALA A 1 168 ? 0.712 2.613 -12.334 1.00 94.50 168 ALA A O 1
ATOM 1263 N N . ARG A 1 169 ? 1.485 3.448 -10.393 1.00 89.88 169 ARG A N 1
ATOM 1264 C CA . ARG A 1 169 ? 0.299 3.212 -9.572 1.00 89.88 169 ARG A CA 1
ATOM 1265 C C . ARG A 1 169 ? -0.162 4.531 -8.963 1.00 89.88 169 ARG A C 1
ATOM 1267 O O . ARG A 1 169 ? 0.646 5.199 -8.316 1.00 89.88 169 ARG A O 1
ATOM 1274 N N . PRO A 1 170 ? -1.432 4.928 -9.150 1.00 89.56 170 PRO A N 1
ATOM 1275 C CA . PRO A 1 170 ? -2.022 6.007 -8.374 1.00 89.56 170 PRO A CA 1
ATOM 1276 C C . PRO A 1 170 ? -1.799 5.797 -6.875 1.00 89.56 170 PRO A C 1
ATOM 1278 O O . PRO A 1 170 ? -2.083 4.718 -6.360 1.00 89.56 170 PRO A O 1
ATOM 1281 N N . PHE A 1 171 ? -1.330 6.832 -6.188 1.00 89.75 171 PHE A N 1
ATOM 1282 C CA . PHE A 1 171 ? -1.226 6.838 -4.733 1.00 89.75 171 PHE A CA 1
ATOM 1283 C C . PHE A 1 171 ? -2.480 7.486 -4.150 1.00 89.75 171 PHE A C 1
ATOM 1285 O O . PHE A 1 171 ? -2.685 8.697 -4.290 1.00 89.75 171 PHE A O 1
ATOM 1292 N N . TYR A 1 172 ? -3.356 6.677 -3.556 1.00 86.94 172 TYR A N 1
ATOM 1293 C CA . TYR A 1 172 ? -4.624 7.143 -3.009 1.00 86.94 172 TYR A CA 1
ATOM 1294 C C . TYR A 1 172 ? -4.433 7.769 -1.628 1.00 86.94 172 TYR A C 1
ATOM 1296 O O . TYR A 1 172 ? -3.542 7.412 -0.861 1.00 86.94 172 TYR A O 1
ATOM 1304 N N . GLN A 1 173 ? -5.293 8.735 -1.306 1.00 83.00 173 GLN A N 1
ATOM 1305 C CA . GLN A 1 173 ? -5.307 9.334 0.023 1.00 83.00 173 GLN A CA 1
ATOM 1306 C C . GLN A 1 173 ? -5.657 8.273 1.065 1.00 83.00 173 GLN A C 1
ATOM 1308 O O . GLN A 1 173 ? -6.569 7.472 0.853 1.00 83.00 173 GLN A O 1
ATOM 1313 N N . ALA A 1 174 ? -4.961 8.310 2.201 1.00 85.69 174 ALA A N 1
ATOM 1314 C CA . ALA A 1 174 ? -5.323 7.478 3.334 1.00 85.69 174 ALA A CA 1
ATOM 1315 C C . ALA A 1 174 ? -6.743 7.820 3.805 1.00 85.69 174 ALA A C 1
ATOM 1317 O O . ALA A 1 174 ? -7.113 8.995 3.898 1.00 85.69 174 ALA A O 1
ATOM 1318 N N . ILE A 1 175 ? -7.520 6.791 4.136 1.00 85.31 175 ILE A N 1
ATOM 1319 C CA . ILE A 1 175 ? -8.849 6.943 4.731 1.00 85.31 175 ILE A CA 1
ATOM 1320 C C . ILE A 1 175 ? -8.805 6.445 6.159 1.00 85.31 175 ILE A C 1
ATOM 1322 O O . ILE A 1 175 ? -8.185 5.430 6.456 1.00 85.31 175 ILE A O 1
ATOM 1326 N N . VAL A 1 176 ? -9.485 7.172 7.038 1.00 86.19 176 VAL A N 1
ATOM 1327 C CA . VAL A 1 176 ? -9.600 6.845 8.454 1.00 86.19 176 VAL A CA 1
ATOM 1328 C C . VAL A 1 176 ? -11.057 6.610 8.827 1.00 86.19 176 VAL A C 1
ATOM 1330 O O . VAL A 1 176 ? -11.946 7.336 8.381 1.00 86.19 176 VAL A O 1
ATOM 1333 N N . HIS A 1 177 ? -11.291 5.618 9.679 1.00 80.62 177 HIS A N 1
ATOM 1334 C CA . HIS A 1 177 ? -12.585 5.338 10.285 1.00 80.62 177 HIS A CA 1
ATOM 1335 C C . HIS A 1 177 ? -12.470 5.323 11.816 1.00 80.62 177 HIS A C 1
ATOM 1337 O O . HIS A 1 177 ? -11.470 4.864 12.372 1.00 80.62 177 HIS A O 1
ATOM 1343 N N . GLY A 1 178 ? -13.502 5.816 12.506 1.00 76.88 178 GLY A N 1
ATOM 1344 C CA . GLY A 1 178 ? -13.607 5.816 13.968 1.00 76.88 178 GLY A CA 1
ATOM 1345 C C . GLY A 1 178 ? -14.005 7.171 14.570 1.00 76.88 178 GLY A C 1
ATOM 1346 O O . GLY A 1 178 ? -14.345 8.094 13.828 1.00 76.88 178 GLY A O 1
ATOM 1347 N N . PRO A 1 179 ? -13.986 7.306 15.910 1.00 79.75 179 PRO A N 1
ATOM 1348 C CA . PRO A 1 179 ? -13.512 6.315 16.879 1.00 79.75 179 PRO A CA 1
ATOM 1349 C C . PRO A 1 179 ? -14.385 5.058 16.942 1.00 79.75 179 PRO A C 1
ATOM 1351 O O . PRO A 1 179 ? -15.609 5.144 16.905 1.00 79.75 179 PRO A O 1
ATOM 1354 N N . LEU A 1 180 ? -13.740 3.898 17.058 1.00 76.94 180 LEU A N 1
ATOM 1355 C CA . LEU A 1 180 ? -14.384 2.597 17.247 1.00 76.94 180 LEU A CA 1
ATOM 1356 C C . LEU A 1 180 ? -13.990 2.033 18.603 1.00 76.94 180 LEU A C 1
ATOM 1358 O O . LEU A 1 180 ? -12.825 2.137 18.973 1.00 76.94 180 LEU A O 1
ATOM 1362 N N . LEU A 1 181 ? -14.936 1.433 19.320 1.00 80.00 181 LEU A N 1
ATOM 1363 C CA . LEU A 1 181 ? -14.644 0.669 20.528 1.00 80.00 181 LEU A CA 1
ATOM 1364 C C . LEU A 1 181 ? -14.513 -0.816 20.141 1.00 80.00 181 LEU A C 1
ATOM 1366 O O . LEU A 1 181 ? -15.494 -1.385 19.656 1.00 80.00 181 LEU A O 1
ATOM 1370 N N . PRO A 1 182 ? -13.330 -1.440 20.287 1.00 75.38 182 PRO A N 1
ATOM 1371 C CA . PRO A 1 182 ? -13.163 -2.857 19.983 1.00 75.38 182 PRO A CA 1
ATOM 1372 C C . PRO A 1 182 ? -13.967 -3.730 20.960 1.00 75.38 182 PRO A C 1
ATOM 1374 O O . PRO A 1 182 ? -13.860 -3.523 22.174 1.00 75.38 182 PRO A O 1
ATOM 1377 N N . PRO A 1 183 ? -14.758 -4.705 20.478 1.00 71.69 183 PRO A N 1
ATOM 1378 C CA . PRO A 1 183 ? -15.398 -5.673 21.356 1.00 71.69 183 PRO A CA 1
ATOM 1379 C C . PRO A 1 183 ? -14.347 -6.614 21.957 1.00 71.69 183 PRO A C 1
ATOM 1381 O O . PRO A 1 183 ? -13.358 -6.956 21.309 1.00 71.69 183 PRO A O 1
ATOM 1384 N N . ILE A 1 184 ? -14.584 -7.055 23.191 1.00 68.62 184 ILE A N 1
ATOM 1385 C CA . ILE A 1 184 ? -13.770 -8.078 23.850 1.00 68.62 184 ILE A CA 1
ATOM 1386 C C . ILE A 1 184 ? -14.307 -9.454 23.447 1.00 68.62 184 ILE A C 1
ATOM 1388 O O . ILE A 1 184 ? -15.484 -9.743 23.671 1.00 68.62 184 ILE A O 1
ATOM 1392 N N . SER A 1 185 ? -13.458 -10.308 22.879 1.00 59.06 185 SER A N 1
ATOM 1393 C CA . SER A 1 185 ? -13.770 -11.710 22.594 1.00 59.06 185 SER A CA 1
ATOM 1394 C C . SER A 1 185 ? -13.112 -12.620 23.629 1.00 59.06 185 SER A C 1
ATOM 1396 O O . SER A 1 185 ? -11.893 -12.592 23.804 1.00 59.06 185 SER A O 1
ATOM 1398 N N . ASN A 1 186 ? -13.912 -13.462 24.280 1.00 53.12 186 ASN A N 1
ATOM 1399 C CA . ASN A 1 186 ? -13.406 -14.559 25.102 1.00 53.12 186 ASN A CA 1
ATOM 1400 C C . ASN A 1 186 ? -13.288 -15.809 24.215 1.00 53.12 186 ASN A C 1
ATOM 1402 O O . ASN A 1 186 ? -14.244 -16.137 23.507 1.00 53.12 186 ASN A O 1
ATOM 1406 N N . SER A 1 187 ? -12.148 -16.507 24.242 1.00 50.81 187 SER A N 1
ATOM 1407 C CA . SER A 1 187 ? -11.993 -17.788 23.547 1.00 50.81 187 SER A CA 1
ATOM 1408 C C . SER A 1 187 ? -12.945 -18.814 24.178 1.00 50.81 187 SER A C 1
ATOM 1410 O O . SER A 1 187 ? -12.909 -19.081 25.378 1.00 50.81 187 SER A O 1
ATOM 1412 N N . THR A 1 188 ? -13.867 -19.362 23.387 1.00 44.56 188 THR A N 1
ATOM 1413 C CA . THR A 1 188 ? -14.670 -20.522 23.795 1.00 44.56 188 THR A CA 1
ATOM 1414 C C . THR A 1 188 ? -13.939 -21.760 23.292 1.00 44.56 188 THR A C 1
ATOM 1416 O O . THR A 1 188 ? -13.868 -22.004 22.092 1.00 44.56 188 THR A O 1
ATOM 1419 N N . GLY A 1 189 ? -13.294 -22.490 24.201 1.00 39.66 189 GLY A N 1
ATOM 1420 C CA . GLY A 1 189 ? -12.677 -23.774 23.882 1.00 39.66 189 GLY A CA 1
ATOM 1421 C C . GLY A 1 189 ? -13.747 -24.858 23.777 1.00 39.66 189 GLY A C 1
ATOM 1422 O O . GLY A 1 189 ? -14.325 -25.231 24.794 1.00 39.66 189 GLY A O 1
ATOM 1423 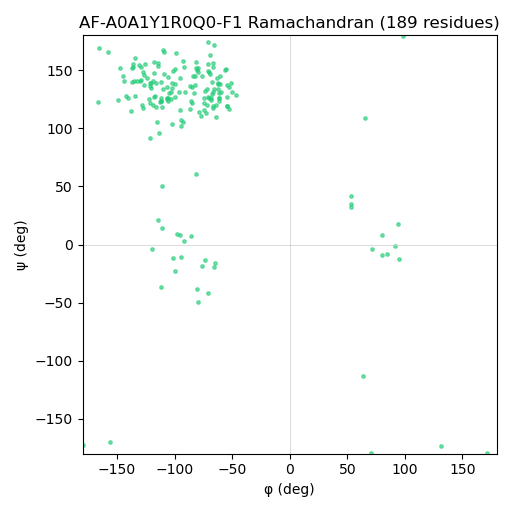N N . ASP A 1 190 ? -13.999 -25.357 22.566 1.00 37.72 190 ASP A N 1
ATOM 1424 C CA . ASP A 1 190 ? -14.771 -26.582 22.337 1.00 37.72 190 ASP A CA 1
ATOM 1425 C C . ASP A 1 190 ? -13.843 -27.804 22.448 1.00 37.72 190 ASP A C 1
ATOM 1427 O O . ASP A 1 190 ? -12.865 -27.927 21.702 1.00 37.72 190 ASP A O 1
ATOM 1431 N N . GLY A 1 191 ? -14.170 -28.716 23.370 1.00 32.75 191 GLY A N 1
ATOM 1432 C CA . GLY A 1 191 ? -13.505 -30.008 23.562 1.00 32.75 191 GLY A CA 1
ATOM 1433 C C . GLY A 1 191 ? -13.834 -30.663 24.892 1.00 32.75 191 GLY A C 1
ATOM 1434 O O . GLY A 1 191 ? -13.050 -30.449 25.841 1.00 32.75 191 GLY A O 1
#

Radius of gyration: 21.78 Å; Cα contacts (8 Å, |Δi|>4): 430; chains: 1; bounding box: 50×52×61 Å

Secondary structure (DSSP, 8-state):
-PPP---TTSEEEEEE-----------------S-PPEEEEEEEEEETTEE---EEEEEE-PPPSSTTSPPP--EEEEEE--TTSEEEEE-TT--S-EEEEEE----EEP-TT-EE-TT-EEE-SSS---SEEEEEEE-EE--SSPPPPPP--SS--EEEETTEEEEEEE-PPPEEEEEE-PPEEPP----

Foldseek 3Di:
DAADAPDQVQKDKDKDFDDDDDDDDDDDDDDDDPDQQKWKIKTFIGGNNAGDKFKKWKKAPDDDPDPPDDDDIDTQDIDMQDNNRIDMDISSNPFHFIKIKTFHDAFDDDDAQDWDAAQGKYDHPDDDGRQKIKGWHHTDTAHRDADDDDACPVPDQWDDRPPIIIGIDGGHDMDMDDRHGTDGHDDDDDD

pLDDT: mean 78.77, std 19.75, range [26.02, 98.5]

Nearest PDB structures (foldseek):
  4n8p-assembly1_A-2  TM=3.026E-01  e=3.261E-01  Ornithorhynchus anatinus
  8va7-assembly1_B  TM=4.143E-01  e=2.573E+00  gut metagenome